Protein AF-A0A180F5A1-F1 (afdb_monomer)

Secondary structure (DSSP, 8-state):
--PPPPPHHHHHHHHHHHHHS-GGG-STT-HHHHHHHHHTT--HHHHHHHHHHHHTT-HHHHHTT----GGGHHHHHHHHHHHHH-HHHHHHHHHHHHHHHTT--HHHHTHHHHGGGTT--HHHHHHHHHHHHHHHHHHHHHHHHTTTS-TTT----GGGEEEEESS-TTT-GGGTT-GGGEEEEEHHHHHHHHHHHHHHHT-----

pLDDT: mean 91.43, std 12.1, range [32.78, 98.69]

Radius of gyration: 18.1 Å; Cα contacts (8 Å, |Δi|>4): 235; chains: 1; bounding box: 36×49×43 Å

Structure (mmCIF, N/CA/C/O backbone):
data_AF-A0A180F5A1-F1
#
_entry.id   AF-A0A180F5A1-F1
#
loop_
_atom_site.group_PDB
_atom_site.id
_atom_site.type_symbol
_atom_site.label_atom_id
_atom_site.label_alt_id
_atom_site.label_comp_id
_atom_site.label_asym_id
_atom_site.label_entity_id
_atom_site.label_seq_id
_atom_site.pdbx_PDB_ins_code
_atom_site.Cartn_x
_atom_site.Cartn_y
_atom_site.Cartn_z
_atom_site.occupancy
_atom_site.B_iso_or_equiv
_atom_site.auth_seq_id
_atom_site.auth_comp_id
_atom_site.auth_asym_id
_atom_site.auth_atom_id
_atom_site.pdbx_PDB_model_num
ATOM 1 N N . MET A 1 1 ? -9.187 25.125 18.669 1.00 41.12 1 MET A N 1
ATOM 2 C CA . MET A 1 1 ? -9.507 23.723 19.011 1.00 41.12 1 MET A CA 1
ATOM 3 C C . MET A 1 1 ? -8.199 22.970 19.146 1.00 41.12 1 MET A C 1
ATOM 5 O O . MET A 1 1 ? -7.405 22.999 18.213 1.00 41.12 1 MET A O 1
ATOM 9 N N . ARG A 1 2 ? -7.924 22.387 20.314 1.00 45.16 2 ARG A N 1
ATOM 10 C CA . ARG A 1 2 ? -6.790 21.473 20.486 1.00 45.16 2 ARG A CA 1
ATOM 11 C C . ARG A 1 2 ? -7.184 20.209 19.721 1.00 45.16 2 ARG A C 1
ATOM 13 O O . ARG A 1 2 ? -8.199 19.621 20.062 1.00 45.16 2 ARG A O 1
ATOM 20 N N . GLY A 1 3 ? -6.505 19.909 18.616 1.00 62.59 3 GLY A N 1
ATOM 21 C CA . GLY A 1 3 ? -6.843 18.733 17.816 1.00 62.59 3 GLY A CA 1
ATOM 22 C C . GLY A 1 3 ? -6.634 17.466 18.638 1.00 62.59 3 GLY A C 1
ATOM 23 O O . GLY A 1 3 ? -5.640 17.381 19.364 1.00 62.59 3 GLY A O 1
ATOM 24 N N . ASP A 1 4 ? -7.555 16.512 18.525 1.00 79.44 4 ASP A N 1
ATOM 25 C CA . ASP A 1 4 ? -7.433 15.225 19.201 1.00 79.44 4 ASP A CA 1
ATOM 26 C C . ASP A 1 4 ? -6.134 14.528 18.792 1.00 79.44 4 ASP A C 1
ATOM 28 O O . ASP A 1 4 ? -5.724 14.552 17.619 1.00 79.44 4 ASP A O 1
ATOM 32 N N . LEU A 1 5 ? -5.477 13.921 19.783 1.00 90.75 5 LEU A N 1
ATOM 33 C CA . LEU A 1 5 ? -4.250 13.158 19.583 1.00 90.75 5 LEU A CA 1
ATOM 34 C C . LEU A 1 5 ? -4.501 12.037 18.567 1.00 90.75 5 LEU A C 1
ATOM 36 O O . LEU A 1 5 ? -5.571 11.438 18.550 1.00 90.75 5 LEU A O 1
ATOM 40 N N . TRP A 1 6 ? -3.521 11.787 17.699 1.00 94.81 6 TRP A N 1
ATOM 41 C CA . TRP A 1 6 ? -3.583 10.681 16.743 1.00 94.81 6 TRP A CA 1
ATOM 42 C C . TRP A 1 6 ? -3.449 9.352 17.480 1.00 94.81 6 TRP A C 1
ATOM 44 O O . TRP A 1 6 ? -2.496 9.164 18.239 1.00 94.81 6 TRP A O 1
ATOM 54 N N . THR A 1 7 ? -4.387 8.439 17.249 1.00 96.25 7 THR A N 1
ATOM 55 C CA . THR A 1 7 ? -4.301 7.062 17.735 1.00 96.25 7 THR A CA 1
ATOM 56 C C . THR A 1 7 ? -3.336 6.254 16.868 1.00 96.25 7 THR A C 1
ATOM 58 O O . THR A 1 7 ? -3.005 6.645 15.745 1.00 96.25 7 THR A O 1
ATOM 61 N N . ARG A 1 8 ? -2.885 5.096 17.367 1.00 96.69 8 ARG A N 1
ATOM 62 C CA . ARG A 1 8 ? -2.035 4.190 16.579 1.00 96.69 8 ARG A CA 1
ATOM 63 C C . ARG A 1 8 ? -2.736 3.743 15.291 1.00 96.69 8 ARG A C 1
ATOM 65 O O . ARG A 1 8 ? -2.112 3.785 14.239 1.00 96.69 8 ARG A O 1
ATOM 72 N N . GLU A 1 9 ? -4.020 3.387 15.357 1.00 97.94 9 GLU A N 1
ATOM 73 C CA . GLU A 1 9 ? -4.802 2.983 14.177 1.00 97.94 9 GLU A CA 1
ATOM 74 C C . GLU A 1 9 ? -4.820 4.067 13.098 1.00 97.94 9 GLU A C 1
ATOM 76 O O . GLU A 1 9 ? -4.544 3.789 11.937 1.00 97.94 9 GLU A O 1
ATOM 81 N N . GLU A 1 10 ? -5.082 5.321 13.472 1.00 98.00 10 GLU A N 1
ATOM 82 C CA . GLU A 1 10 ? -5.109 6.430 12.512 1.00 98.00 10 GLU A CA 1
ATOM 83 C C . GLU A 1 10 ? -3.732 6.669 11.886 1.00 98.00 10 GLU A C 1
ATOM 85 O O . GLU A 1 10 ? -3.626 6.968 10.696 1.00 98.00 10 GLU A O 1
ATOM 90 N N . MET A 1 11 ? -2.660 6.516 12.672 1.00 98.12 11 MET A N 1
ATOM 91 C CA . MET A 1 11 ? -1.294 6.615 12.158 1.00 98.12 11 MET A CA 1
ATOM 92 C C . MET A 1 11 ? -1.000 5.504 11.144 1.00 98.12 11 MET A C 1
ATOM 94 O O . MET A 1 11 ? -0.410 5.795 10.103 1.00 98.12 11 MET A O 1
ATOM 98 N N . ILE A 1 12 ? -1.443 4.272 11.408 1.00 98.62 12 ILE A N 1
ATOM 99 C CA . ILE A 1 12 ? -1.310 3.128 10.494 1.00 98.62 12 ILE A CA 1
ATOM 100 C C . ILE A 1 12 ? -2.108 3.353 9.212 1.00 98.62 12 ILE A C 1
ATOM 102 O O . ILE A 1 12 ? -1.587 3.129 8.124 1.00 98.62 12 ILE A O 1
ATOM 106 N N . LEU A 1 13 ? -3.342 3.843 9.312 1.00 98.69 13 LEU A N 1
ATOM 107 C CA . LEU A 1 13 ? -4.172 4.134 8.145 1.00 98.69 13 LEU A CA 1
ATOM 108 C C . LEU A 1 13 ? -3.578 5.246 7.272 1.00 98.69 13 LEU A C 1
ATOM 110 O O . LEU A 1 13 ? -3.526 5.124 6.048 1.00 98.69 13 LEU A O 1
ATOM 114 N N . ALA A 1 14 ? -3.072 6.319 7.886 1.00 98.12 14 ALA A N 1
ATOM 115 C CA . ALA A 1 14 ? -2.377 7.369 7.147 1.00 98.12 14 ALA A CA 1
ATOM 116 C C . ALA A 1 14 ? -1.085 6.853 6.493 1.00 98.12 14 ALA A C 1
ATOM 118 O O . ALA A 1 14 ? -0.750 7.285 5.392 1.00 98.12 14 ALA A O 1
ATOM 119 N N . PHE A 1 15 ? -0.377 5.922 7.139 1.00 98.19 15 PHE A N 1
ATOM 120 C CA . PHE A 1 15 ? 0.799 5.273 6.563 1.00 98.19 15 PHE A CA 1
ATOM 121 C C . PHE A 1 15 ? 0.437 4.354 5.388 1.00 98.19 15 PHE A C 1
ATOM 123 O O . PHE A 1 15 ? 1.074 4.411 4.341 1.00 98.19 15 PHE A O 1
ATOM 130 N N . ASN A 1 16 ? -0.628 3.562 5.517 1.00 98.50 16 ASN A N 1
ATOM 131 C CA . ASN A 1 16 ? -1.151 2.729 4.437 1.00 98.50 16 ASN A CA 1
ATOM 132 C C . ASN A 1 16 ? -1.462 3.562 3.190 1.00 98.50 16 ASN A C 1
ATOM 134 O O . ASN A 1 16 ? -1.024 3.226 2.091 1.00 98.50 16 ASN A O 1
ATOM 138 N N . LEU A 1 17 ? -2.158 4.688 3.373 1.00 98.38 17 LEU A N 1
ATOM 139 C CA . LEU A 1 17 ? -2.465 5.589 2.272 1.00 98.38 17 LEU A CA 1
ATOM 140 C C . LEU A 1 17 ? -1.205 6.264 1.707 1.00 98.38 17 LEU A C 1
ATOM 142 O O . LEU A 1 17 ? -1.109 6.425 0.493 1.00 98.38 17 LEU A O 1
ATOM 146 N N . TYR A 1 18 ? -0.229 6.616 2.554 1.00 97.06 18 TYR A N 1
ATOM 147 C CA . TYR A 1 18 ? 1.067 7.147 2.114 1.00 97.06 18 TYR A CA 1
ATOM 148 C C . TYR A 1 18 ? 1.750 6.195 1.127 1.00 97.06 18 TYR A C 1
ATOM 150 O O . TYR A 1 18 ? 2.141 6.623 0.045 1.00 97.06 18 TYR A O 1
ATOM 158 N N . LEU A 1 19 ? 1.816 4.901 1.458 1.00 96.62 19 LEU A N 1
ATOM 159 C CA . LEU A 1 19 ? 2.456 3.890 0.613 1.00 96.62 19 LEU A CA 1
ATOM 160 C C . LEU A 1 19 ? 1.756 3.694 -0.745 1.00 96.62 19 LEU A C 1
ATOM 162 O O . LEU A 1 19 ? 2.382 3.252 -1.705 1.00 96.62 19 LEU A O 1
ATOM 166 N N . LYS A 1 20 ? 0.457 3.997 -0.837 1.00 97.25 20 LYS A N 1
ATOM 167 C CA . LYS A 1 20 ? -0.380 3.731 -2.021 1.00 97.25 20 LYS A CA 1
ATOM 168 C C . LYS A 1 20 ? -0.643 4.957 -2.890 1.00 97.25 20 LYS A C 1
ATOM 170 O O . LYS A 1 20 ? -1.272 4.840 -3.945 1.00 97.25 20 LYS A O 1
ATOM 175 N N . LEU A 1 21 ? -0.200 6.138 -2.465 1.00 95.69 21 LEU A N 1
ATOM 176 C CA . LEU A 1 21 ? -0.364 7.365 -3.231 1.00 95.69 21 LEU A CA 1
ATOM 177 C C . LEU A 1 21 ? 0.923 7.722 -3.977 1.00 95.69 21 LEU A C 1
ATOM 179 O O . LEU A 1 21 ? 1.991 7.783 -3.373 1.00 95.69 21 LEU A O 1
ATOM 183 N N . PRO A 1 22 ? 0.837 8.070 -5.274 1.00 92.25 22 PRO A N 1
ATOM 184 C CA . PRO A 1 22 ? 1.953 8.707 -5.953 1.00 92.25 22 PRO A CA 1
ATOM 185 C C . PRO A 1 22 ? 2.340 10.006 -5.241 1.00 92.25 22 PRO A C 1
ATOM 187 O O . PRO A 1 22 ? 1.464 10.770 -4.826 1.00 92.25 22 PRO A O 1
ATOM 190 N N . PHE A 1 23 ? 3.638 10.313 -5.174 1.00 83.06 23 PHE A N 1
ATOM 191 C CA . PHE A 1 23 ? 4.153 11.474 -4.433 1.00 83.06 23 PHE A CA 1
ATOM 192 C C . PHE A 1 23 ? 3.445 12.798 -4.791 1.00 83.06 23 PHE A C 1
ATOM 194 O O . PHE A 1 23 ? 3.094 13.588 -3.915 1.00 83.06 23 PHE A O 1
ATOM 201 N N . GLY A 1 24 ? 3.151 13.018 -6.078 1.00 87.25 24 GLY A N 1
ATOM 202 C CA . GLY A 1 24 ? 2.453 14.215 -6.568 1.00 87.25 24 GLY A CA 1
ATOM 203 C C . GLY A 1 24 ? 0.971 14.324 -6.177 1.00 87.25 24 GLY A C 1
ATOM 204 O O . GLY A 1 24 ? 0.356 15.360 -6.421 1.00 87.25 24 GLY A O 1
ATOM 205 N N . LYS A 1 25 ? 0.388 13.283 -5.569 1.00 92.75 25 LYS A N 1
ATOM 206 C CA . LYS A 1 25 ? -1.020 13.226 -5.149 1.00 92.75 25 LYS A CA 1
ATOM 207 C C . LYS A 1 25 ? -1.221 13.413 -3.643 1.00 92.75 25 LYS A C 1
ATOM 209 O O . LYS A 1 25 ? -2.337 13.255 -3.157 1.00 92.75 25 LYS A O 1
ATOM 214 N N . MET A 1 26 ? -0.205 13.809 -2.881 1.00 92.19 26 MET A N 1
ATOM 215 C CA . MET A 1 26 ? -0.359 14.117 -1.451 1.00 92.19 26 MET A CA 1
ATOM 216 C C . MET A 1 26 ? -0.902 15.539 -1.215 1.00 92.19 26 MET A C 1
ATOM 218 O O . MET A 1 26 ? -0.223 16.404 -0.666 1.00 92.19 26 MET A O 1
ATOM 222 N N . HIS A 1 27 ? -2.134 15.814 -1.653 1.00 93.75 27 HIS A N 1
ATOM 223 C CA . HIS A 1 27 ? -2.764 17.130 -1.506 1.00 93.75 27 HIS A CA 1
ATOM 224 C C . HIS A 1 27 ? -4.260 17.046 -1.176 1.00 93.75 27 HIS A C 1
ATOM 226 O O . HIS A 1 27 ? -4.943 16.103 -1.556 1.00 93.75 27 HIS A O 1
ATOM 232 N N . LYS A 1 28 ? -4.823 18.098 -0.572 1.00 94.62 28 LYS A N 1
ATOM 233 C CA . LYS A 1 28 ? -6.217 18.129 -0.076 1.00 94.62 28 LYS A CA 1
ATOM 234 C C . LYS A 1 28 ? -7.335 17.854 -1.100 1.00 94.62 28 LYS A C 1
ATOM 236 O O . LYS A 1 28 ? -8.483 17.704 -0.709 1.00 94.62 28 LYS A O 1
ATOM 241 N N . ARG A 1 29 ? -7.036 17.868 -2.404 1.00 96.62 29 ARG A N 1
ATOM 242 C CA . ARG A 1 29 ? -8.002 17.567 -3.481 1.00 96.62 29 ARG A CA 1
ATOM 243 C C . ARG A 1 29 ? -8.023 16.089 -3.877 1.00 96.62 29 ARG A C 1
ATOM 245 O O . ARG A 1 29 ? -8.775 15.722 -4.768 1.00 96.62 29 ARG A O 1
ATOM 252 N N . THR A 1 30 ? -7.157 15.273 -3.284 1.00 97.75 30 THR A N 1
ATOM 253 C CA . THR A 1 30 ? -7.034 13.850 -3.602 1.00 97.75 30 THR A CA 1
ATOM 254 C C . THR A 1 30 ? -8.214 13.100 -2.991 1.00 97.75 30 THR A C 1
ATOM 256 O O . THR A 1 30 ? -8.355 13.155 -1.766 1.00 97.75 30 THR A O 1
ATOM 259 N N . PRO A 1 31 ? -9.060 12.435 -3.801 1.00 98.12 31 PRO A N 1
ATOM 260 C CA . PRO A 1 31 ? -10.255 11.746 -3.314 1.00 98.12 31 PRO A CA 1
ATOM 261 C C . PRO A 1 31 ? -9.965 10.766 -2.177 1.00 98.12 31 PRO A C 1
ATOM 263 O O . PRO A 1 31 ? -10.647 10.801 -1.160 1.00 98.12 31 PRO A O 1
ATOM 266 N N . GLU A 1 32 ? -8.886 9.995 -2.291 1.00 98.06 32 GLU A N 1
ATOM 267 C CA . GLU A 1 32 ? -8.483 8.988 -1.308 1.00 98.06 32 GLU A CA 1
ATOM 268 C C . GLU A 1 32 ? -8.150 9.617 0.063 1.00 98.06 32 GLU A C 1
ATOM 270 O O . GLU A 1 32 ? -8.432 9.047 1.114 1.00 98.06 32 GLU A O 1
ATOM 275 N N . ILE A 1 33 ? -7.602 10.841 0.076 1.00 98.38 33 ILE A N 1
ATOM 276 C CA . ILE A 1 33 ? -7.331 11.588 1.318 1.00 98.38 33 ILE A CA 1
ATOM 277 C C . ILE A 1 33 ? -8.635 12.105 1.932 1.00 98.38 33 ILE A C 1
ATOM 279 O O . ILE A 1 33 ? -8.773 12.123 3.155 1.00 98.38 33 ILE A O 1
ATOM 283 N N . ILE A 1 34 ? -9.578 12.552 1.098 1.00 98.50 34 ILE A N 1
ATOM 284 C CA . ILE A 1 34 ? -10.886 13.044 1.547 1.00 98.50 34 ILE A CA 1
ATOM 285 C C . ILE A 1 34 ? -11.682 11.900 2.178 1.00 98.50 34 ILE A C 1
ATOM 287 O O . ILE A 1 34 ? -12.219 12.056 3.272 1.00 98.50 34 ILE A O 1
ATOM 291 N N . GLU A 1 35 ? -11.712 10.748 1.515 1.00 98.25 35 GLU A N 1
ATOM 292 C CA . GLU A 1 35 ? -12.366 9.538 2.000 1.00 98.25 35 GLU A CA 1
ATOM 293 C C . GLU A 1 35 ? -11.780 9.083 3.337 1.00 98.25 35 GLU A C 1
ATOM 295 O O . GLU A 1 35 ? -12.518 8.940 4.314 1.00 98.25 35 GLU A O 1
ATOM 300 N N . LEU A 1 36 ? -10.451 8.966 3.430 1.00 98.38 36 LEU A N 1
ATOM 301 C CA . LEU A 1 36 ? -9.811 8.545 4.671 1.00 98.38 36 LEU A CA 1
ATOM 302 C C . LEU A 1 36 ? -10.052 9.539 5.817 1.00 98.38 36 LEU A C 1
ATOM 304 O O . LEU A 1 36 ? -10.262 9.141 6.963 1.00 98.38 36 LEU A O 1
ATOM 308 N N . ALA A 1 37 ? -10.045 10.841 5.521 1.00 98.06 37 ALA A N 1
ATOM 309 C CA . ALA A 1 37 ? -10.359 11.871 6.504 1.00 98.06 37 ALA A CA 1
ATOM 310 C C . ALA A 1 37 ? -11.781 11.708 7.061 1.00 98.06 37 ALA A C 1
ATOM 312 O O . ALA A 1 37 ? -11.958 11.765 8.278 1.00 98.06 37 ALA A O 1
ATOM 313 N N . ASN A 1 38 ? -12.761 11.433 6.195 1.00 97.75 38 ASN A N 1
ATOM 314 C CA . ASN A 1 38 ? -14.139 11.173 6.607 1.00 97.75 38 ASN A CA 1
ATOM 315 C C . ASN A 1 38 ? -14.245 9.903 7.465 1.00 97.75 38 ASN A C 1
ATOM 317 O O . ASN A 1 38 ? -14.865 9.951 8.524 1.00 97.75 38 ASN A O 1
ATOM 321 N N . LEU A 1 39 ? -13.591 8.805 7.063 1.00 97.31 39 LEU A N 1
ATOM 322 C CA . LEU A 1 39 ? -13.586 7.538 7.811 1.00 97.31 39 LEU A CA 1
ATOM 323 C C . LEU A 1 39 ? -13.001 7.679 9.226 1.00 97.31 39 LEU A C 1
ATOM 325 O O . LEU A 1 39 ? -13.470 7.032 10.159 1.00 97.31 39 LEU A O 1
ATOM 329 N N . MET A 1 40 ? -11.989 8.532 9.404 1.00 95.88 40 MET A N 1
ATOM 330 C CA . MET A 1 40 ? -11.361 8.775 10.711 1.00 95.88 40 MET A CA 1
ATOM 331 C C . MET A 1 40 ? -12.007 9.925 11.500 1.00 95.88 40 MET A C 1
ATOM 333 O O . MET A 1 40 ? -11.574 10.212 12.612 1.00 95.88 40 MET A O 1
ATOM 337 N N . GLY A 1 41 ? -12.984 10.641 10.934 1.00 95.88 41 GLY A N 1
ATOM 338 C CA . GLY A 1 41 ? -13.526 11.857 11.551 1.00 95.88 41 GLY A CA 1
ATOM 339 C C . GLY A 1 41 ? -12.495 12.989 11.694 1.00 95.88 41 GLY A C 1
ATOM 340 O O . GLY A 1 41 ? -12.586 13.810 12.607 1.00 95.88 41 GLY A O 1
ATOM 341 N N . ARG A 1 42 ? -11.489 13.048 10.810 1.00 95.62 42 ARG A N 1
ATOM 342 C CA . ARG A 1 42 ? -10.427 14.070 10.807 1.00 95.62 42 ARG A CA 1
ATOM 343 C C . ARG A 1 42 ? -10.611 15.073 9.676 1.00 95.62 42 ARG A C 1
ATOM 345 O O . ARG A 1 42 ? -11.293 14.829 8.690 1.00 95.62 42 ARG A O 1
ATOM 352 N N . SER A 1 43 ? -9.946 16.225 9.779 1.00 96.62 43 SER A N 1
ATOM 353 C CA . SER A 1 43 ? -9.905 17.170 8.659 1.00 96.62 43 SER A CA 1
ATOM 354 C C . SER A 1 43 ? -8.962 16.684 7.555 1.00 96.62 43 SER A C 1
ATOM 356 O O . SER A 1 43 ? -7.866 16.189 7.829 1.00 96.62 43 SER A O 1
ATOM 358 N N . VAL A 1 44 ? -9.338 16.924 6.296 1.00 97.81 44 VAL A N 1
ATOM 359 C CA . VAL A 1 44 ? -8.521 16.601 5.109 1.00 97.81 44 VAL A CA 1
ATOM 360 C C . VAL A 1 44 ? -7.111 17.197 5.209 1.00 97.81 44 VAL A C 1
ATOM 362 O O . VAL A 1 44 ? -6.125 16.547 4.861 1.00 97.81 44 VAL A O 1
ATOM 365 N N . ASN A 1 45 ? -6.987 18.416 5.746 1.00 95.50 45 ASN A N 1
ATOM 366 C CA . ASN A 1 45 ? -5.690 19.058 5.971 1.00 95.50 45 ASN A CA 1
ATOM 367 C C . ASN A 1 45 ? -4.842 18.295 6.996 1.00 95.50 45 ASN A C 1
ATOM 369 O O . ASN A 1 45 ? -3.637 18.161 6.801 1.00 95.50 45 ASN A O 1
ATOM 373 N N . SER A 1 46 ? -5.449 17.784 8.072 1.00 95.00 46 SER A N 1
ATOM 374 C CA . SER A 1 46 ? -4.727 17.008 9.082 1.00 95.00 46 SER A CA 1
ATOM 375 C C . SER A 1 46 ? -4.171 15.711 8.495 1.00 95.00 46 SER A C 1
ATOM 377 O O . SER A 1 46 ? -3.010 15.394 8.748 1.00 95.00 46 SER A O 1
ATOM 379 N N . V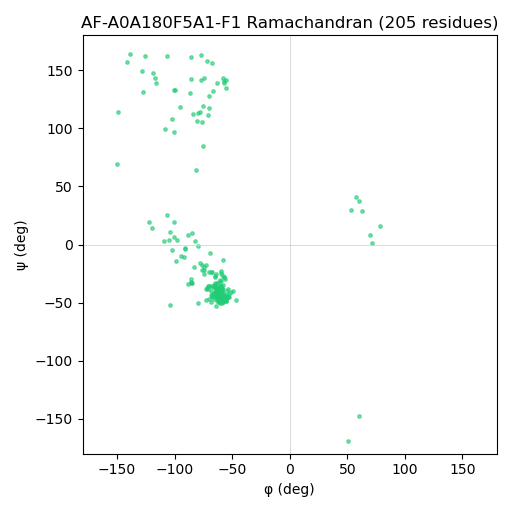AL A 1 47 ? -4.956 15.007 7.673 1.00 96.88 47 VAL A N 1
ATOM 380 C CA . VAL A 1 47 ? -4.511 13.785 6.982 1.00 96.88 47 VAL A CA 1
ATOM 381 C C . VAL A 1 47 ? -3.435 14.100 5.942 1.00 96.88 47 VAL A C 1
ATOM 383 O O . VAL A 1 47 ? -2.394 13.451 5.929 1.00 96.88 47 VAL A O 1
ATOM 386 N N . THR A 1 48 ? -3.621 15.156 5.141 1.00 95.75 48 THR A N 1
ATOM 387 C CA . THR A 1 48 ? -2.619 15.622 4.161 1.00 95.75 48 THR A CA 1
ATOM 388 C C . THR A 1 48 ? -1.275 15.911 4.834 1.00 95.75 48 THR A C 1
ATOM 390 O O . THR A 1 48 ? -0.241 15.421 4.392 1.00 95.75 48 THR A O 1
ATOM 393 N N . LEU A 1 49 ? -1.280 16.665 5.938 1.00 93.94 49 LEU A N 1
ATOM 394 C CA . LEU A 1 49 ? -0.064 16.954 6.702 1.00 93.94 49 LEU A CA 1
ATOM 395 C C . LEU A 1 49 ? 0.574 15.678 7.262 1.00 93.94 49 LEU A C 1
ATOM 397 O O . LEU A 1 49 ? 1.797 15.572 7.286 1.00 93.94 49 LEU A O 1
ATOM 401 N N . ARG A 1 50 ? -0.232 14.701 7.698 1.00 95.06 50 ARG A N 1
ATOM 402 C CA . ARG A 1 50 ? 0.284 13.423 8.198 1.00 95.06 50 ARG A CA 1
ATOM 403 C C . ARG A 1 50 ? 1.006 12.627 7.111 1.00 95.06 50 ARG A C 1
ATOM 405 O O . ARG A 1 50 ? 2.095 12.134 7.379 1.00 95.06 50 ARG A O 1
ATOM 412 N N . LEU A 1 51 ? 0.448 12.560 5.904 1.00 94.81 51 LEU A N 1
ATOM 413 C CA . LEU A 1 51 ? 1.083 11.925 4.741 1.00 94.81 51 LEU A CA 1
ATOM 414 C C . LEU A 1 51 ? 2.433 12.589 4.413 1.00 94.81 51 LEU A C 1
ATOM 416 O O . LEU A 1 51 ? 3.442 11.910 4.256 1.00 94.81 51 LEU A O 1
ATOM 420 N N . VAL A 1 52 ? 2.485 13.926 4.408 1.00 92.12 52 VAL A N 1
ATOM 421 C CA . VAL A 1 52 ? 3.737 14.673 4.174 1.00 92.12 52 VAL A CA 1
ATOM 422 C C . VAL A 1 52 ? 4.766 14.440 5.288 1.00 92.12 52 VAL A C 1
ATOM 424 O O . VAL A 1 52 ? 5.963 14.403 5.016 1.00 92.12 52 VAL A O 1
ATOM 427 N N . ASN A 1 53 ? 4.332 14.244 6.537 1.00 93.19 53 ASN A N 1
ATOM 428 C CA . ASN A 1 53 ? 5.246 13.880 7.622 1.00 93.19 53 ASN A CA 1
ATOM 429 C C . ASN A 1 53 ? 5.863 12.486 7.412 1.00 93.19 53 ASN A C 1
ATOM 431 O O . ASN A 1 53 ? 7.036 12.311 7.731 1.00 93.19 53 ASN A O 1
ATOM 435 N N . TYR A 1 54 ? 5.118 11.519 6.858 1.00 94.00 54 TYR A N 1
ATOM 436 C CA . TYR A 1 54 ? 5.670 10.206 6.499 1.00 94.00 54 TYR A CA 1
ATOM 437 C C . TYR A 1 54 ? 6.713 10.294 5.384 1.00 94.00 54 TYR A C 1
ATOM 439 O O . TYR A 1 54 ? 7.729 9.611 5.468 1.00 94.00 54 TYR A O 1
ATOM 447 N N . ALA A 1 55 ? 6.549 11.209 4.424 1.00 90.75 55 ALA A N 1
ATOM 448 C CA . ALA A 1 55 ? 7.584 11.473 3.421 1.00 90.75 55 ALA A CA 1
ATOM 449 C C . ALA A 1 55 ? 8.921 11.920 4.045 1.00 90.75 55 ALA A C 1
ATOM 451 O O . ALA A 1 55 ? 9.977 11.699 3.460 1.00 90.75 55 ALA A O 1
ATOM 452 N N . SER A 1 56 ? 8.894 12.527 5.239 1.00 89.31 56 SER A N 1
ATOM 453 C CA . SER A 1 56 ? 10.104 12.877 5.995 1.00 89.31 56 SER A CA 1
ATOM 454 C C . SER A 1 56 ? 10.781 11.665 6.650 1.00 89.31 56 SER A C 1
ATOM 456 O O . SER A 1 56 ? 11.964 11.760 6.966 1.00 89.31 56 SER A O 1
ATOM 458 N N . CYS A 1 57 ? 10.064 10.560 6.887 1.00 91.00 57 CYS A N 1
ATOM 459 C CA . CYS A 1 57 ? 10.619 9.302 7.408 1.00 91.00 57 CYS A CA 1
ATOM 460 C C . CYS A 1 57 ? 11.238 8.431 6.307 1.00 91.00 57 CYS A C 1
ATOM 462 O O . CYS A 1 57 ? 12.031 7.547 6.615 1.00 91.00 57 CYS A O 1
ATOM 464 N N . ASP A 1 58 ? 10.876 8.676 5.049 1.00 90.88 58 ASP A N 1
ATOM 465 C CA . ASP A 1 58 ? 11.210 7.811 3.925 1.00 90.88 58 ASP A CA 1
ATOM 466 C C . ASP A 1 58 ? 12.668 7.981 3.451 1.00 90.88 58 ASP A C 1
ATOM 468 O O . ASP A 1 58 ? 13.011 9.045 2.913 1.00 90.88 58 ASP A O 1
ATOM 472 N N . PRO A 1 59 ? 13.535 6.952 3.586 1.00 89.81 59 PRO A N 1
ATOM 473 C CA . PRO A 1 59 ? 14.923 7.011 3.140 1.00 89.81 59 PRO A CA 1
ATOM 474 C C . PRO A 1 59 ? 15.057 7.318 1.650 1.00 89.81 59 PRO A C 1
ATOM 476 O O . PRO A 1 59 ? 15.972 8.047 1.263 1.00 89.81 59 PRO A O 1
ATOM 479 N N . TYR A 1 60 ? 14.135 6.829 0.811 1.00 88.56 60 TYR A N 1
ATOM 480 C CA . TYR A 1 60 ? 14.152 7.129 -0.614 1.00 88.56 60 TYR A CA 1
ATOM 481 C C . TYR A 1 60 ? 14.048 8.637 -0.824 1.00 88.56 60 TYR A C 1
ATOM 483 O O . TYR A 1 60 ? 14.862 9.206 -1.543 1.00 88.56 60 TYR A O 1
ATOM 491 N N . HIS A 1 61 ? 13.116 9.322 -0.155 1.00 88.06 61 HIS A N 1
ATOM 492 C CA . HIS A 1 61 ? 12.962 10.775 -0.266 1.00 88.06 61 HIS A CA 1
ATOM 493 C C . HIS A 1 61 ? 14.095 11.569 0.393 1.00 88.06 61 HIS A C 1
ATOM 495 O O . HIS A 1 61 ? 14.552 12.565 -0.186 1.00 88.06 61 HIS A O 1
ATOM 501 N N . GLN A 1 62 ? 14.599 11.111 1.538 1.00 86.94 62 GLN A N 1
ATOM 502 C CA . GLN A 1 62 ? 15.750 11.718 2.211 1.00 86.94 62 GLN A CA 1
ATOM 503 C C . GLN A 1 62 ? 16.997 11.709 1.313 1.00 86.94 62 GLN A C 1
ATOM 505 O O . GLN A 1 62 ? 17.647 12.745 1.154 1.00 86.94 62 GLN A O 1
ATOM 510 N N . ASN A 1 63 ? 17.278 10.585 0.646 1.00 87.62 63 ASN A N 1
ATOM 511 C CA . ASN A 1 63 ? 18.454 10.414 -0.214 1.00 87.62 63 ASN A CA 1
ATOM 512 C C . ASN A 1 63 ? 18.447 11.330 -1.450 1.00 87.62 63 ASN A C 1
ATOM 514 O O . ASN A 1 63 ? 19.504 11.721 -1.939 1.00 87.62 63 ASN A O 1
ATOM 518 N N . ARG A 1 64 ? 17.267 11.740 -1.935 1.00 87.88 64 ARG A N 1
ATOM 519 C CA . ARG A 1 64 ? 17.103 12.716 -3.044 1.00 87.88 64 ARG A CA 1
ATOM 520 C C . ARG A 1 64 ? 17.064 14.171 -2.564 1.00 87.88 64 ARG A C 1
ATOM 522 O O . ARG A 1 64 ? 16.763 15.068 -3.347 1.00 87.88 64 ARG A O 1
ATOM 529 N N . GLY A 1 65 ? 17.335 14.419 -1.282 1.00 82.56 65 GLY A N 1
ATOM 530 C CA . GLY A 1 65 ? 17.392 15.762 -0.706 1.00 82.56 65 GLY A CA 1
ATOM 531 C C . GLY A 1 65 ? 16.028 16.392 -0.410 1.00 82.56 65 GLY A C 1
ATOM 532 O O . GLY A 1 65 ? 15.950 17.604 -0.193 1.00 82.56 65 GLY A O 1
ATOM 533 N N . VAL A 1 66 ? 14.946 15.607 -0.375 1.00 80.62 66 VAL A N 1
ATOM 534 C CA . VAL A 1 66 ? 13.620 16.104 0.019 1.00 80.62 66 VAL A CA 1
ATOM 535 C C . VAL A 1 66 ? 13.598 16.260 1.542 1.00 80.62 66 VAL A C 1
ATOM 537 O O . VAL A 1 66 ? 13.524 15.281 2.275 1.00 80.62 66 VAL A O 1
ATOM 540 N N . LYS A 1 67 ? 13.663 17.503 2.038 1.00 65.38 67 LYS A N 1
ATOM 541 C CA . LYS A 1 67 ? 13.737 17.796 3.487 1.00 65.38 67 LYS A CA 1
ATOM 542 C C . LYS A 1 67 ? 12.404 17.735 4.249 1.00 65.38 67 LYS A C 1
ATOM 544 O O . LYS A 1 67 ? 12.419 17.910 5.463 1.00 65.38 67 LYS A O 1
ATOM 549 N N . GLY A 1 68 ? 11.292 17.460 3.559 1.00 67.19 68 GLY A N 1
ATOM 550 C CA . GLY A 1 68 ? 9.972 17.191 4.148 1.00 67.19 68 GLY A CA 1
ATOM 551 C C . GLY A 1 68 ? 9.470 18.223 5.173 1.00 67.19 68 GLY A C 1
ATOM 552 O O . GLY A 1 68 ? 10.019 19.313 5.333 1.00 67.19 68 GLY A O 1
ATOM 553 N N . MET A 1 69 ? 8.389 17.883 5.880 1.00 78.62 69 MET A N 1
ATOM 554 C CA . MET A 1 69 ? 7.956 18.601 7.084 1.00 78.62 69 MET A CA 1
ATOM 555 C C . MET A 1 69 ? 8.356 17.784 8.316 1.00 78.62 69 MET A C 1
ATOM 557 O O . MET A 1 69 ? 7.783 16.736 8.604 1.00 78.62 69 MET A O 1
ATOM 561 N N . ILE A 1 70 ? 9.358 18.259 9.056 1.00 79.88 70 ILE A N 1
ATOM 562 C CA . ILE A 1 70 ? 9.957 17.508 10.174 1.00 79.88 70 ILE A CA 1
ATOM 563 C C . ILE A 1 70 ? 9.122 17.526 11.464 1.00 79.88 70 ILE A C 1
ATOM 565 O O . ILE A 1 70 ? 9.334 16.704 12.353 1.00 79.88 70 ILE A O 1
ATOM 569 N N . GLY A 1 71 ? 8.155 18.443 11.578 1.00 80.50 71 GLY A N 1
ATOM 570 C CA . GLY A 1 71 ? 7.380 18.664 12.806 1.00 80.50 71 GLY A CA 1
ATOM 571 C C . GLY A 1 71 ? 6.586 17.444 13.291 1.00 80.50 71 GLY A C 1
ATOM 572 O O . GLY A 1 71 ? 6.298 17.345 14.480 1.00 80.50 71 GLY A O 1
ATOM 573 N N . GLY A 1 72 ? 6.271 16.496 12.401 1.00 83.50 72 GLY A N 1
ATOM 574 C CA . GLY A 1 72 ? 5.578 15.248 12.738 1.00 83.50 72 GLY A CA 1
ATOM 575 C C . GLY A 1 72 ? 6.454 13.995 12.758 1.00 83.50 72 GLY A C 1
ATOM 576 O O . GLY A 1 72 ? 5.908 12.911 12.970 1.00 83.50 72 GLY A O 1
ATOM 577 N N . LEU A 1 73 ? 7.773 14.115 12.557 1.00 86.00 73 LEU A N 1
ATOM 578 C CA . LEU A 1 73 ? 8.678 12.969 12.399 1.00 86.00 73 LEU A CA 1
ATOM 579 C C . LEU A 1 73 ? 8.608 12.020 13.602 1.00 86.00 73 LEU A C 1
ATOM 581 O O . LEU A 1 73 ? 8.392 10.829 13.431 1.00 86.00 73 LEU A O 1
ATOM 585 N N . LYS A 1 74 ? 8.669 12.554 14.829 1.00 90.75 74 LYS A N 1
ATOM 586 C CA . LYS A 1 74 ? 8.611 11.753 16.068 1.00 90.75 74 LYS A CA 1
ATOM 587 C C . LYS A 1 74 ? 7.353 10.890 16.196 1.00 90.75 74 LYS A C 1
ATOM 589 O O . LYS A 1 74 ? 7.386 9.878 16.880 1.00 90.75 74 LYS A O 1
ATOM 594 N N . GLN A 1 75 ? 6.244 11.306 15.584 1.00 92.12 75 GLN A N 1
ATOM 595 C CA . GLN A 1 75 ? 4.995 10.543 15.604 1.00 92.12 75 GLN A CA 1
ATOM 596 C C . GLN A 1 75 ? 4.970 9.476 14.508 1.00 92.12 75 GLN A C 1
ATOM 598 O O . GLN A 1 75 ? 4.373 8.428 14.705 1.00 92.12 75 GLN A O 1
ATOM 603 N N . CYS A 1 76 ? 5.592 9.752 13.360 1.00 95.06 76 CYS A N 1
ATOM 604 C CA . CYS A 1 76 ? 5.574 8.876 12.188 1.00 95.06 76 CYS A CA 1
ATOM 605 C C . CYS A 1 76 ? 6.669 7.800 12.253 1.00 95.06 76 CYS A C 1
ATOM 607 O O . CYS A 1 76 ? 6.439 6.674 11.821 1.00 95.06 76 CYS A O 1
ATOM 609 N N . GLN A 1 77 ? 7.822 8.127 12.847 1.00 95.25 77 GLN A N 1
ATOM 610 C CA . GLN A 1 77 ? 8.984 7.246 12.931 1.00 95.25 77 GLN A CA 1
ATOM 611 C C . GLN A 1 77 ? 8.668 5.878 13.552 1.00 95.25 77 GLN A C 1
ATOM 613 O O . GLN A 1 77 ? 9.062 4.890 12.951 1.00 95.25 77 GLN A O 1
ATOM 618 N N . PRO A 1 78 ? 7.892 5.758 14.649 1.00 97.06 78 PRO A N 1
ATOM 619 C CA . PRO A 1 78 ? 7.577 4.444 15.210 1.00 97.06 78 PRO A CA 1
ATOM 620 C C . PRO A 1 78 ? 6.833 3.517 14.238 1.00 97.06 78 PRO A C 1
ATOM 622 O O . PRO A 1 78 ? 7.124 2.328 14.190 1.00 97.06 78 PRO A O 1
ATOM 625 N N . ILE A 1 79 ? 5.904 4.055 13.436 1.00 98.06 79 ILE A N 1
ATOM 626 C CA . ILE A 1 79 ? 5.184 3.271 12.419 1.00 98.06 79 ILE A CA 1
ATOM 627 C C . ILE A 1 79 ? 6.113 2.925 11.251 1.00 98.06 79 ILE A C 1
ATOM 629 O O . ILE A 1 79 ? 6.050 1.817 10.725 1.00 98.06 79 ILE A O 1
ATOM 633 N N . TRP A 1 80 ? 7.007 3.843 10.872 1.00 96.31 80 TRP A N 1
ATOM 634 C CA . TRP A 1 80 ? 8.031 3.579 9.861 1.00 96.31 80 TRP A CA 1
ATOM 635 C C . TRP A 1 80 ? 9.006 2.476 10.296 1.00 96.31 80 TRP A C 1
ATOM 637 O O . TRP A 1 80 ? 9.320 1.578 9.519 1.00 96.31 80 TRP A O 1
ATOM 647 N N . ASP A 1 81 ? 9.468 2.514 11.544 1.00 96.50 81 ASP A N 1
ATOM 648 C CA . ASP A 1 81 ? 10.375 1.517 12.109 1.00 96.50 81 ASP A CA 1
ATOM 649 C C . ASP A 1 81 ? 9.679 0.155 12.213 1.00 96.50 81 ASP A C 1
ATOM 651 O O . ASP A 1 81 ? 10.263 -0.875 11.876 1.00 96.50 81 ASP A O 1
ATOM 655 N N . GLU A 1 82 ? 8.410 0.132 12.628 1.00 97.00 82 GLU A N 1
ATOM 656 C CA . GLU A 1 82 ? 7.596 -1.084 12.630 1.00 97.00 82 GLU A CA 1
ATOM 657 C C . GLU A 1 82 ? 7.448 -1.655 11.214 1.00 97.00 82 GLU A C 1
ATOM 659 O O . GLU A 1 82 ? 7.661 -2.851 11.011 1.00 97.00 82 GLU A O 1
ATOM 664 N N . PHE A 1 83 ? 7.180 -0.803 10.219 1.00 96.31 83 PHE A N 1
ATOM 665 C CA . PHE A 1 83 ? 7.149 -1.204 8.816 1.00 96.31 83 PHE A CA 1
ATOM 666 C C . PHE A 1 83 ? 8.484 -1.805 8.379 1.00 96.31 83 PHE A C 1
ATOM 668 O O . PHE A 1 83 ? 8.510 -2.895 7.817 1.00 96.31 83 PHE A O 1
ATOM 675 N N . ALA A 1 84 ? 9.600 -1.138 8.668 1.00 93.56 84 ALA A N 1
ATOM 676 C CA . ALA A 1 84 ? 10.927 -1.600 8.280 1.00 93.56 84 ALA A CA 1
ATOM 677 C C . ALA A 1 84 ? 11.287 -2.963 8.899 1.00 93.56 84 ALA A C 1
ATOM 679 O O . ALA A 1 84 ? 11.977 -3.758 8.257 1.00 93.56 84 ALA A O 1
ATOM 680 N N . ASN A 1 85 ? 10.790 -3.245 10.105 1.00 94.88 85 ASN A N 1
ATOM 681 C CA . ASN A 1 85 ? 11.053 -4.486 10.830 1.00 94.88 85 ASN A CA 1
ATOM 682 C C . ASN A 1 85 ? 10.064 -5.621 10.498 1.00 94.88 85 ASN A C 1
ATOM 684 O O . ASN A 1 85 ? 10.464 -6.783 10.498 1.00 94.88 85 ASN A O 1
ATOM 688 N N . ASN A 1 86 ? 8.784 -5.324 10.229 1.00 95.25 86 ASN A N 1
ATOM 689 C CA . ASN A 1 86 ? 7.742 -6.335 9.998 1.00 95.25 86 ASN A CA 1
ATOM 690 C C . ASN A 1 86 ? 6.633 -5.858 9.036 1.00 95.25 86 ASN A C 1
ATOM 692 O O . ASN A 1 86 ? 5.472 -5.669 9.414 1.00 95.25 86 ASN A O 1
ATOM 696 N N . ARG A 1 87 ? 6.997 -5.707 7.756 1.00 95.06 87 ARG A N 1
ATOM 697 C CA . ARG A 1 87 ? 6.100 -5.265 6.668 1.00 95.06 87 ARG A CA 1
ATOM 698 C C . ARG A 1 87 ? 4.841 -6.125 6.570 1.00 95.06 87 ARG A C 1
ATOM 700 O O . ARG A 1 87 ? 3.742 -5.590 6.469 1.00 95.06 87 ARG A O 1
ATOM 707 N N . ASP A 1 88 ? 4.999 -7.447 6.634 1.00 94.38 88 ASP A N 1
ATOM 708 C CA . ASP A 1 88 ? 3.907 -8.411 6.476 1.00 94.38 88 ASP A CA 1
ATOM 709 C C . ASP A 1 88 ? 2.812 -8.279 7.523 1.00 94.38 88 ASP A C 1
ATOM 711 O O . ASP A 1 88 ? 1.633 -8.435 7.196 1.00 94.38 88 ASP A O 1
ATOM 715 N N . ALA A 1 89 ? 3.180 -8.050 8.784 1.00 96.44 89 ALA A N 1
ATOM 716 C CA . ALA A 1 89 ? 2.199 -7.848 9.841 1.00 96.44 89 ALA A CA 1
ATOM 717 C C . ALA A 1 89 ? 1.526 -6.479 9.718 1.00 96.44 89 ALA A C 1
ATOM 719 O O . ALA A 1 89 ? 0.298 -6.421 9.732 1.00 96.44 89 ALA A O 1
ATOM 720 N N . LEU A 1 90 ? 2.308 -5.409 9.540 1.00 98.00 90 LEU A N 1
ATOM 721 C CA . LEU A 1 90 ? 1.780 -4.047 9.545 1.00 98.00 90 LEU A CA 1
ATOM 722 C C . LEU A 1 90 ? 0.885 -3.754 8.332 1.00 98.00 90 LEU A C 1
ATOM 724 O O . LEU A 1 90 ? -0.162 -3.128 8.483 1.00 98.00 90 LEU A O 1
ATOM 728 N N . ILE A 1 91 ? 1.255 -4.230 7.136 1.00 97.81 91 ILE A N 1
ATOM 729 C CA . ILE A 1 91 ? 0.417 -4.076 5.937 1.00 97.81 91 ILE A CA 1
ATOM 730 C C . ILE A 1 91 ? -0.924 -4.779 6.141 1.00 97.81 91 ILE A C 1
ATOM 732 O O . ILE A 1 91 ? -1.972 -4.160 5.953 1.00 97.81 91 ILE A O 1
ATOM 736 N N . PHE A 1 92 ? -0.910 -6.036 6.584 1.00 98.38 92 PHE A N 1
ATOM 737 C CA . PHE A 1 92 ? -2.149 -6.771 6.818 1.00 98.38 92 PHE A CA 1
ATOM 738 C C . PHE A 1 92 ? -3.008 -6.114 7.907 1.00 98.38 92 PHE A C 1
ATOM 740 O O . PHE A 1 92 ? -4.217 -5.960 7.740 1.00 98.38 92 PHE A O 1
ATOM 747 N N . GLU A 1 93 ? -2.384 -5.684 9.010 1.00 98.56 93 GLU A N 1
ATOM 748 C CA . GLU A 1 93 ? -3.062 -4.957 10.084 1.00 98.56 93 GLU A CA 1
ATOM 749 C C . GLU A 1 93 ? -3.727 -3.682 9.553 1.00 98.56 93 GLU A C 1
ATOM 751 O O . GLU A 1 93 ? -4.874 -3.4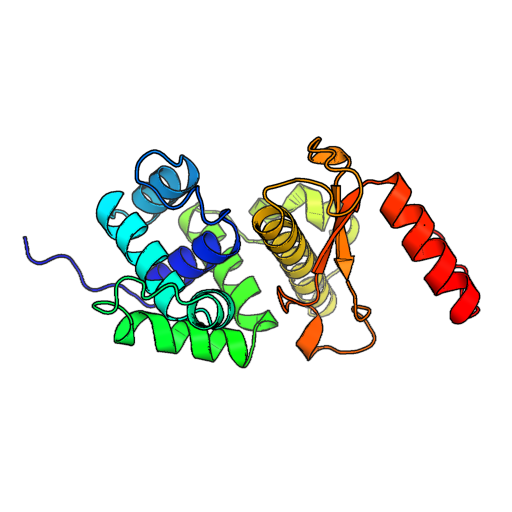06 9.896 1.00 98.56 93 GLU A O 1
ATOM 756 N N . SER A 1 94 ? -3.048 -2.943 8.676 1.00 98.56 94 SER A N 1
ATOM 757 C CA . SER A 1 94 ? -3.582 -1.705 8.115 1.00 98.56 94 SER A CA 1
ATOM 758 C C . SER A 1 94 ? -4.835 -1.912 7.259 1.00 98.56 94 SER A C 1
ATOM 760 O O . SER A 1 94 ? -5.788 -1.145 7.390 1.00 98.56 94 SER A O 1
ATOM 762 N N . GLU A 1 95 ? -4.888 -2.980 6.456 1.00 98.62 95 GLU A N 1
ATOM 763 C CA . GLU A 1 95 ? -6.089 -3.331 5.687 1.00 98.62 95 GLU A CA 1
ATOM 764 C C . GLU A 1 95 ? -7.223 -3.827 6.580 1.00 98.62 95 GLU A C 1
ATOM 766 O O . GLU A 1 95 ? -8.388 -3.529 6.319 1.00 98.62 95 GLU A O 1
ATOM 771 N N . ARG A 1 96 ? -6.894 -4.561 7.650 1.00 98.56 96 ARG A N 1
ATOM 772 C CA . ARG A 1 96 ? -7.881 -5.018 8.632 1.00 98.56 96 ARG A CA 1
ATOM 773 C C . ARG A 1 96 ? -8.534 -3.833 9.340 1.00 98.56 96 ARG A C 1
ATOM 775 O O . ARG A 1 96 ? -9.756 -3.771 9.387 1.00 98.56 96 ARG A O 1
ATOM 782 N N . ILE A 1 97 ? -7.738 -2.879 9.830 1.00 98.56 97 ILE A N 1
ATOM 783 C CA . ILE A 1 97 ? -8.249 -1.650 10.459 1.00 98.56 97 ILE A CA 1
ATOM 784 C C . ILE A 1 97 ? -9.117 -0.873 9.462 1.00 98.56 97 ILE A C 1
ATOM 786 O O . ILE A 1 97 ? -10.182 -0.381 9.829 1.00 98.56 97 ILE A O 1
ATOM 790 N N . LEU A 1 98 ? -8.690 -0.765 8.199 1.00 98.44 98 LEU A N 1
ATOM 791 C CA . LEU A 1 98 ? -9.457 -0.055 7.176 1.00 98.44 98 LEU A CA 1
ATOM 792 C C . LEU A 1 98 ? -10.818 -0.721 6.924 1.00 98.44 98 LEU A C 1
ATOM 794 O O . LEU A 1 98 ? -11.832 -0.028 6.914 1.00 98.44 98 LEU A O 1
ATOM 798 N N . ALA A 1 99 ? -10.852 -2.051 6.789 1.00 98.31 99 ALA A N 1
ATOM 799 C CA . ALA A 1 99 ? -12.098 -2.807 6.661 1.00 98.31 99 ALA A CA 1
ATOM 800 C C . ALA A 1 99 ? -13.023 -2.584 7.870 1.00 98.31 99 ALA A C 1
ATOM 802 O O . ALA A 1 99 ? -14.210 -2.315 7.701 1.00 98.31 99 ALA A O 1
ATOM 803 N N . GLU A 1 100 ? -12.473 -2.606 9.088 1.00 98.06 100 GLU A N 1
ATOM 804 C CA . GLU A 1 100 ? -13.232 -2.348 10.315 1.00 98.06 100 GLU A CA 1
ATOM 805 C C . GLU A 1 100 ? -13.838 -0.929 10.332 1.00 98.06 100 GLU A C 1
ATOM 807 O O . GLU A 1 100 ? -15.011 -0.777 10.675 1.00 98.06 100 GLU A O 1
ATOM 812 N N . LYS A 1 101 ? -13.102 0.111 9.900 1.00 97.25 101 LYS A N 1
ATOM 813 C CA . LYS A 1 101 ? -13.639 1.489 9.776 1.00 97.25 101 LYS A CA 1
ATOM 814 C C . LYS A 1 101 ? -14.736 1.612 8.718 1.00 97.25 101 LYS A C 1
ATOM 816 O O . LYS A 1 101 ? -15.616 2.460 8.845 1.00 97.25 101 LYS A O 1
ATOM 821 N N . GLU A 1 102 ? -14.705 0.763 7.700 1.00 97.19 102 GLU A N 1
ATOM 822 C CA . GLU A 1 102 ? -15.749 0.651 6.679 1.00 97.19 102 GLU A CA 1
ATOM 823 C C . GLU A 1 102 ? -16.933 -0.224 7.131 1.00 97.19 102 GLU A C 1
ATOM 825 O O . GLU A 1 102 ? -17.885 -0.407 6.374 1.00 97.19 102 GLU A O 1
ATOM 830 N N . ASN A 1 103 ? -16.921 -0.723 8.374 1.00 97.69 103 ASN A N 1
ATOM 831 C CA . ASN A 1 103 ? -17.907 -1.657 8.927 1.00 97.69 103 ASN A CA 1
ATOM 832 C C . ASN A 1 103 ? -17.980 -2.984 8.151 1.00 97.69 103 ASN A C 1
ATOM 834 O O . ASN A 1 103 ? -19.055 -3.557 7.967 1.00 97.69 103 ASN A O 1
ATOM 838 N N . GLN A 1 104 ? -16.829 -3.475 7.691 1.00 97.62 104 GLN A N 1
ATOM 839 C CA . GLN A 1 104 ? -16.677 -4.732 6.963 1.00 97.62 104 GLN A CA 1
ATOM 840 C C . GLN A 1 104 ? -15.631 -5.634 7.627 1.00 97.62 104 GLN A C 1
ATOM 842 O O . GLN A 1 104 ? -14.788 -5.190 8.404 1.00 97.62 104 GLN A O 1
ATOM 847 N N . THR A 1 105 ? -15.658 -6.926 7.291 1.00 96.81 105 THR A N 1
ATOM 848 C CA . THR A 1 105 ? -14.527 -7.822 7.574 1.00 96.81 105 THR A CA 1
ATOM 849 C C . THR A 1 105 ? -13.502 -7.754 6.447 1.00 96.81 105 THR A C 1
ATOM 851 O O . THR A 1 105 ? -13.831 -7.369 5.320 1.00 96.81 105 THR A O 1
ATOM 854 N N . ILE A 1 106 ? -12.270 -8.194 6.720 1.00 96.62 106 ILE A N 1
ATOM 855 C CA . ILE A 1 106 ? -11.220 -8.266 5.697 1.00 96.62 106 ILE A CA 1
ATOM 856 C C . ILE A 1 106 ? -11.643 -9.156 4.516 1.00 96.62 106 ILE A C 1
ATOM 858 O O . ILE A 1 106 ? -11.412 -8.811 3.362 1.00 96.62 106 ILE A O 1
ATOM 862 N N . GLU A 1 107 ? -12.337 -10.264 4.780 1.00 95.62 107 GLU A N 1
ATOM 863 C CA . GLU A 1 107 ? -12.814 -11.180 3.744 1.00 95.62 107 GLU A CA 1
ATOM 864 C C . GLU A 1 107 ? -13.904 -10.556 2.877 1.00 95.62 107 GLU A C 1
ATOM 866 O O . GLU A 1 107 ? -13.944 -10.806 1.677 1.00 95.62 107 GLU A O 1
ATOM 871 N N . THR A 1 108 ? -14.772 -9.734 3.472 1.00 96.56 108 THR A N 1
ATOM 872 C CA . THR A 1 108 ? -15.838 -9.045 2.737 1.00 96.56 108 THR A CA 1
ATOM 873 C C . THR A 1 108 ? -15.247 -7.974 1.824 1.00 96.56 108 THR A C 1
ATOM 875 O O . THR A 1 108 ? -15.567 -7.942 0.637 1.00 96.56 108 THR A O 1
ATOM 878 N N . LYS A 1 109 ? -14.328 -7.154 2.353 1.00 96.69 109 LYS A N 1
ATOM 879 C CA . LYS A 1 109 ? -13.639 -6.095 1.600 1.00 96.69 109 LYS A CA 1
ATOM 880 C C . LYS A 1 109 ? -12.873 -6.648 0.394 1.00 96.69 109 LYS A C 1
ATOM 882 O O . LYS A 1 109 ? -12.860 -6.035 -0.668 1.00 96.69 109 LYS A O 1
ATOM 887 N N . PHE A 1 110 ? -12.258 -7.822 0.547 1.00 97.06 110 PHE A N 1
ATOM 888 C CA . PHE A 1 110 ? -11.445 -8.472 -0.484 1.00 97.06 110 PHE A CA 1
ATOM 889 C C . PHE A 1 110 ? -12.129 -9.688 -1.129 1.00 97.06 110 PHE A C 1
ATOM 891 O O . PHE A 1 110 ? -11.445 -10.565 -1.649 1.00 97.06 110 PHE A O 1
ATOM 898 N N . ASN A 1 111 ? -13.462 -9.759 -1.133 1.00 96.50 111 ASN A N 1
ATOM 899 C CA . ASN A 1 111 ? -14.197 -10.939 -1.604 1.00 96.50 111 ASN A CA 1
ATOM 900 C C . ASN A 1 111 ? -13.780 -11.398 -3.017 1.00 96.50 111 ASN A C 1
ATOM 902 O O . ASN A 1 111 ? -13.519 -12.579 -3.229 1.00 96.50 111 ASN A O 1
ATOM 906 N N . GLU A 1 112 ? -13.641 -10.468 -3.966 1.00 94.94 112 GLU A N 1
ATOM 907 C CA . GLU A 1 112 ? -13.220 -10.785 -5.342 1.00 94.94 112 GLU A CA 1
ATOM 908 C C . GLU A 1 112 ? -11.816 -11.405 -5.402 1.00 94.94 112 GLU A C 1
ATOM 910 O O . GLU A 1 112 ? -11.572 -12.335 -6.166 1.00 94.94 112 GLU A O 1
ATOM 915 N N . LEU A 1 113 ? -10.901 -10.932 -4.552 1.00 94.56 113 LEU A N 1
ATOM 916 C CA . LEU A 1 113 ? -9.520 -11.414 -4.472 1.00 94.56 113 LEU A CA 1
ATOM 917 C C . LEU A 1 113 ? -9.410 -12.794 -3.799 1.00 94.56 113 LEU A C 1
ATOM 919 O O . LEU A 1 113 ? -8.433 -13.512 -4.019 1.00 94.56 113 LEU A O 1
ATOM 923 N N . LEU A 1 114 ? -10.379 -13.134 -2.947 1.00 95.75 114 LEU A N 1
ATOM 924 C CA . LEU A 1 114 ? -10.357 -14.306 -2.067 1.00 95.75 114 LEU A CA 1
ATOM 925 C C . LEU A 1 114 ? -11.351 -15.400 -2.495 1.00 95.75 114 LEU A C 1
ATOM 927 O O . LEU A 1 114 ? -11.495 -16.411 -1.801 1.00 95.75 114 LEU A O 1
ATOM 931 N N . PHE A 1 115 ? -12.052 -15.208 -3.615 1.00 93.25 115 PHE A N 1
ATOM 932 C CA . PHE A 1 115 ? -13.120 -16.095 -4.078 1.00 93.25 115 PHE A CA 1
ATOM 933 C C . PHE A 1 115 ? -12.652 -17.549 -4.262 1.00 93.25 115 PHE A C 1
ATOM 935 O O . PHE A 1 115 ? -13.325 -18.488 -3.822 1.00 93.25 115 PHE A O 1
ATOM 942 N N . ASP A 1 116 ? -11.473 -17.743 -4.852 1.00 92.88 116 ASP A N 1
ATOM 943 C CA . ASP A 1 116 ? -10.889 -19.052 -5.165 1.00 92.88 116 ASP A CA 1
ATOM 944 C C . ASP A 1 116 ? -10.442 -19.836 -3.921 1.00 92.88 116 ASP A C 1
ATOM 946 O O . ASP A 1 116 ? -10.428 -21.067 -3.935 1.00 92.88 116 ASP A O 1
ATOM 950 N N . ILE A 1 117 ? -10.164 -19.149 -2.812 1.00 93.88 117 ILE A N 1
ATOM 951 C CA . ILE A 1 117 ? -9.767 -19.763 -1.537 1.00 93.88 117 ILE A CA 1
ATOM 952 C C . ILE A 1 117 ? -10.912 -19.862 -0.518 1.00 93.88 117 ILE A C 1
ATOM 954 O O . ILE A 1 117 ? -10.700 -20.264 0.629 1.00 93.88 117 ILE A O 1
ATOM 958 N N . SER A 1 118 ? -12.143 -19.525 -0.914 1.00 91.12 118 SER A N 1
ATOM 959 C CA . SER A 1 118 ? -13.325 -19.514 -0.033 1.00 91.12 118 SER A 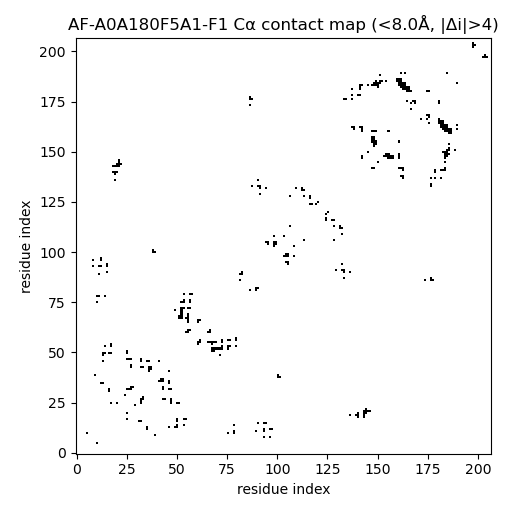CA 1
ATOM 960 C C . SER A 1 118 ? -13.595 -20.858 0.662 1.00 91.12 118 SER A C 1
ATOM 962 O O . SER A 1 118 ? -14.095 -20.882 1.792 1.00 91.12 118 SER A O 1
ATOM 964 N N . HIS A 1 119 ? -13.211 -21.961 0.014 1.00 93.81 119 HIS A N 1
ATOM 965 C CA . HIS A 1 119 ? -13.355 -23.336 0.490 1.00 93.81 119 HIS A CA 1
ATOM 966 C C . HIS A 1 119 ? -12.363 -23.725 1.604 1.00 93.81 119 HIS A C 1
ATOM 968 O O . HIS A 1 119 ? -12.615 -24.691 2.332 1.00 93.81 119 HIS A O 1
ATOM 974 N N . LEU A 1 120 ? -11.252 -22.993 1.761 1.00 95.44 120 LEU A N 1
ATOM 975 C CA . LEU A 1 120 ? -10.260 -23.245 2.808 1.00 95.44 120 LEU A CA 1
ATOM 976 C C . LEU A 1 120 ? -10.835 -22.943 4.199 1.00 95.44 120 LEU A C 1
ATOM 978 O O . LEU A 1 120 ? -11.769 -22.153 4.357 1.00 95.44 120 LEU A O 1
ATOM 982 N N . LYS A 1 121 ? -10.263 -23.563 5.239 1.00 95.06 121 LYS A N 1
ATOM 983 C CA . LYS A 1 121 ? -10.688 -23.396 6.641 1.00 95.06 121 LYS A CA 1
ATOM 984 C C . LYS A 1 121 ? -9.486 -23.299 7.583 1.00 95.06 121 LYS A C 1
ATOM 986 O O . LYS A 1 121 ? -8.373 -23.669 7.216 1.00 95.06 121 LYS A O 1
ATOM 991 N N . GLY A 1 122 ? -9.731 -22.815 8.802 1.00 95.69 122 GLY A N 1
ATOM 992 C CA . GLY A 1 122 ? -8.734 -22.762 9.875 1.00 95.69 122 GLY A CA 1
ATOM 993 C C . GLY A 1 122 ? -7.503 -21.920 9.529 1.00 95.69 122 GLY A C 1
ATOM 994 O O . GLY A 1 122 ? -7.594 -20.939 8.790 1.00 95.69 122 GLY A O 1
ATOM 995 N N . GLU A 1 123 ? -6.348 -22.324 10.056 1.00 96.06 123 GLU A N 1
ATOM 996 C CA . GLU A 1 123 ? -5.075 -21.608 9.896 1.00 96.06 123 GLU A CA 1
ATOM 997 C C . GLU A 1 123 ? -4.649 -21.458 8.431 1.00 96.06 123 GLU A C 1
ATOM 999 O O . GLU A 1 123 ? -4.132 -20.410 8.046 1.00 96.06 123 GLU A O 1
ATOM 1004 N N . THR A 1 124 ? -4.922 -22.461 7.590 1.00 95.75 124 THR A N 1
ATOM 1005 C CA . THR A 1 124 ? -4.620 -22.401 6.154 1.00 95.75 124 THR A CA 1
ATOM 1006 C C . THR A 1 124 ? -5.367 -21.253 5.484 1.00 95.75 124 THR A C 1
ATOM 1008 O O . THR A 1 124 ? -4.760 -20.485 4.743 1.00 95.75 124 THR A O 1
ATOM 1011 N N . LYS A 1 125 ? -6.659 -21.072 5.793 1.00 96.00 125 LYS A N 1
ATOM 1012 C CA . LYS A 1 125 ? -7.436 -19.944 5.262 1.00 96.00 125 LYS A CA 1
ATOM 1013 C C . LYS A 1 125 ? -6.841 -18.609 5.702 1.00 96.00 125 LYS A C 1
ATOM 1015 O O . LYS A 1 125 ? -6.648 -17.730 4.872 1.00 96.00 125 LYS A O 1
ATOM 1020 N N . VAL A 1 126 ? -6.534 -18.466 6.992 1.00 95.81 126 VAL A N 1
ATOM 1021 C CA . VAL A 1 126 ? -5.984 -17.218 7.551 1.00 95.81 126 VAL A CA 1
ATOM 1022 C C . VAL A 1 126 ? -4.659 -16.854 6.877 1.00 95.81 126 VAL A C 1
ATOM 1024 O O . VAL A 1 126 ? -4.452 -15.697 6.507 1.00 95.81 126 VAL A O 1
ATOM 1027 N N . ARG A 1 127 ? -3.780 -17.842 6.669 1.00 95.69 127 ARG A N 1
ATOM 1028 C CA . ARG A 1 127 ? -2.502 -17.650 5.976 1.00 95.69 127 ARG A CA 1
ATOM 1029 C C . ARG A 1 127 ? -2.702 -17.188 4.533 1.00 95.69 127 ARG A C 1
ATOM 1031 O O . ARG A 1 127 ? -2.098 -16.193 4.145 1.00 95.69 127 ARG A O 1
ATOM 1038 N N . GLU A 1 128 ? -3.560 -17.864 3.773 1.00 96.44 128 GLU A N 1
ATOM 1039 C CA . GLU A 1 128 ? -3.818 -17.520 2.369 1.00 96.44 128 GLU A CA 1
ATOM 1040 C C . GLU A 1 128 ? -4.470 -16.141 2.218 1.00 96.44 128 GLU A C 1
ATOM 1042 O O . GLU A 1 128 ? -4.041 -15.350 1.379 1.00 96.44 128 GLU A O 1
ATOM 1047 N N . VAL A 1 129 ? -5.432 -15.794 3.082 1.00 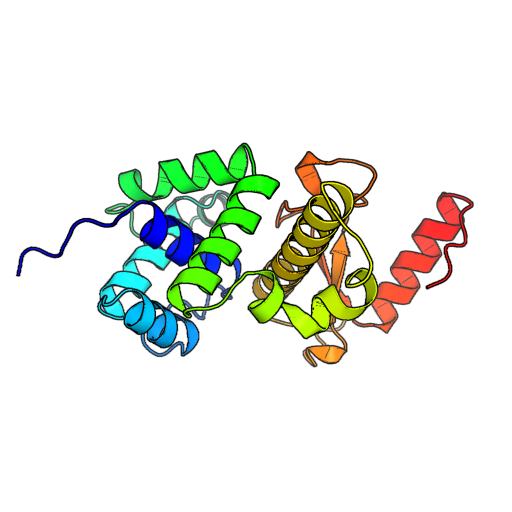97.44 129 VAL A N 1
ATOM 1048 C CA . VAL A 1 129 ? -6.035 -14.450 3.111 1.00 97.44 129 VAL A CA 1
ATOM 1049 C C . VAL A 1 129 ? -4.961 -13.390 3.341 1.00 97.44 129 VAL A C 1
ATOM 1051 O O . VAL A 1 129 ? -4.877 -12.426 2.578 1.00 97.44 129 VAL A O 1
ATOM 1054 N N . LYS A 1 130 ? -4.093 -13.586 4.341 1.00 97.06 130 LYS A N 1
ATOM 1055 C CA . LYS A 1 130 ? -2.991 -12.658 4.619 1.00 97.06 130 LYS A CA 1
ATOM 1056 C C . LYS A 1 130 ? -2.057 -12.509 3.421 1.00 97.06 130 LYS A C 1
ATOM 1058 O O . LYS A 1 130 ? -1.723 -11.387 3.049 1.00 97.06 130 LYS A O 1
ATOM 1063 N N . THR A 1 131 ? -1.660 -13.617 2.796 1.00 96.00 131 THR A N 1
ATOM 1064 C CA . THR A 1 131 ? -0.787 -13.598 1.617 1.00 96.00 131 THR A CA 1
ATOM 1065 C C . THR A 1 131 ? -1.426 -12.846 0.448 1.00 96.00 131 THR A C 1
ATOM 1067 O O . THR A 1 131 ? -0.780 -11.965 -0.118 1.00 96.00 131 THR A O 1
ATOM 1070 N N . ARG A 1 132 ? -2.693 -13.125 0.120 1.00 97.06 132 ARG A N 1
ATOM 1071 C CA . ARG A 1 132 ? -3.421 -12.478 -0.985 1.00 97.06 132 ARG A CA 1
ATOM 1072 C C . ARG A 1 132 ? -3.576 -10.974 -0.766 1.00 97.06 132 ARG A C 1
ATOM 1074 O O . ARG A 1 132 ? -3.256 -10.190 -1.659 1.00 97.06 132 ARG A O 1
ATOM 1081 N N . VAL A 1 133 ? -4.006 -10.565 0.429 1.00 98.12 133 VAL A N 1
ATOM 1082 C CA . VAL A 1 133 ? -4.159 -9.147 0.794 1.00 98.12 133 VAL A CA 1
ATOM 1083 C C . VAL A 1 133 ? -2.816 -8.419 0.706 1.00 98.12 133 VAL A C 1
ATOM 1085 O O . VAL A 1 133 ? -2.724 -7.374 0.063 1.00 98.12 133 VAL A O 1
ATOM 1088 N N . ASN A 1 134 ? -1.749 -8.996 1.264 1.00 97.56 134 ASN A N 1
ATOM 1089 C CA . ASN A 1 134 ? -0.417 -8.393 1.219 1.00 97.56 134 ASN A CA 1
ATOM 1090 C C . ASN A 1 134 ? 0.114 -8.254 -0.219 1.00 97.56 134 ASN A C 1
ATOM 1092 O O . ASN A 1 134 ? 0.659 -7.206 -0.564 1.00 97.56 134 ASN A O 1
ATOM 1096 N N . GLN A 1 135 ? -0.084 -9.257 -1.081 1.00 96.56 135 GLN A N 1
ATOM 1097 C CA . GLN A 1 135 ? 0.277 -9.162 -2.502 1.00 96.56 135 GLN A CA 1
ATOM 1098 C C . GLN A 1 135 ? -0.521 -8.076 -3.236 1.00 96.56 135 GLN A C 1
ATOM 1100 O O . GLN A 1 135 ? 0.040 -7.339 -4.049 1.00 96.56 135 GLN A O 1
ATOM 1105 N N . ASN A 1 136 ? -1.815 -7.932 -2.931 1.00 97.56 136 ASN A N 1
ATOM 1106 C CA . ASN A 1 136 ? -2.633 -6.865 -3.501 1.00 97.56 136 ASN A CA 1
ATOM 1107 C C . ASN A 1 136 ? -2.117 -5.479 -3.089 1.00 97.56 136 ASN A C 1
ATOM 1109 O O . ASN A 1 136 ? -1.951 -4.612 -3.947 1.00 97.56 136 ASN A O 1
ATOM 1113 N N . VAL A 1 137 ? -1.790 -5.283 -1.808 1.00 98.00 137 VAL A N 1
ATOM 1114 C CA . VAL A 1 137 ? -1.213 -4.019 -1.331 1.00 98.00 137 VAL A CA 1
ATOM 1115 C C . VAL A 1 137 ? 0.147 -3.761 -1.973 1.00 98.00 137 VAL A C 1
ATOM 1117 O O . VAL A 1 137 ? 0.370 -2.660 -2.469 1.00 98.00 137 VAL A O 1
ATOM 1120 N N . PHE A 1 138 ? 1.025 -4.763 -2.055 1.00 98.06 138 PHE A N 1
ATOM 1121 C CA . PHE A 1 138 ? 2.299 -4.631 -2.765 1.00 98.06 138 PHE A CA 1
ATOM 1122 C C . PHE A 1 138 ? 2.096 -4.149 -4.202 1.00 98.06 138 PHE A C 1
ATOM 1124 O O . PHE A 1 138 ? 2.740 -3.191 -4.626 1.00 98.06 138 PHE A O 1
ATOM 1131 N N . ARG A 1 139 ? 1.131 -4.731 -4.927 1.00 97.75 139 ARG A N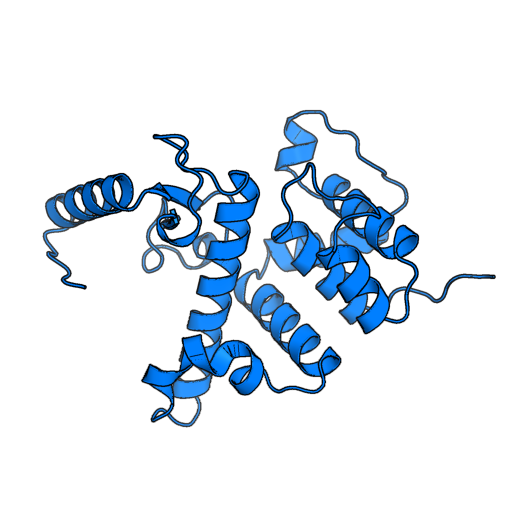 1
ATOM 1132 C CA . ARG A 1 139 ? 0.786 -4.268 -6.273 1.00 97.75 139 ARG A CA 1
ATOM 1133 C C . ARG A 1 139 ? 0.396 -2.791 -6.290 1.00 97.75 139 ARG A C 1
ATOM 1135 O O . ARG A 1 139 ? 0.861 -2.056 -7.158 1.00 97.75 139 ARG A O 1
ATOM 1142 N N . GLN A 1 140 ? -0.443 -2.348 -5.356 1.00 97.88 140 GLN A N 1
ATOM 1143 C CA . GLN A 1 140 ? -0.862 -0.946 -5.270 1.00 97.88 140 GLN A CA 1
ATOM 1144 C C . GLN A 1 140 ? 0.328 -0.008 -5.029 1.00 97.88 140 GLN A C 1
ATOM 1146 O O . GLN A 1 140 ? 0.440 1.008 -5.715 1.00 97.88 140 GLN A O 1
ATOM 1151 N N . ILE A 1 141 ? 1.232 -0.377 -4.115 1.00 97.56 141 ILE A N 1
ATOM 1152 C CA . ILE A 1 141 ? 2.451 0.381 -3.800 1.00 97.56 141 ILE A CA 1
ATOM 1153 C C . ILE A 1 141 ? 3.343 0.498 -5.038 1.00 97.56 141 ILE A C 1
ATOM 1155 O O . ILE A 1 141 ? 3.743 1.596 -5.422 1.00 97.56 141 ILE A O 1
ATOM 1159 N N . VAL A 1 142 ? 3.617 -0.622 -5.712 1.00 97.88 142 VAL A N 1
ATOM 1160 C CA . VAL A 1 142 ? 4.463 -0.635 -6.911 1.00 97.88 142 VAL A CA 1
ATOM 1161 C C . VAL A 1 142 ? 3.855 0.233 -8.005 1.00 97.88 142 VAL A C 1
ATOM 1163 O O . VAL A 1 142 ? 4.535 1.095 -8.549 1.00 97.88 142 VAL A O 1
ATOM 1166 N N . LEU A 1 143 ? 2.564 0.095 -8.302 1.00 97.31 143 LEU A N 1
ATOM 1167 C CA . LEU A 1 143 ? 1.928 0.958 -9.298 1.00 97.31 143 LEU A CA 1
ATOM 1168 C C . LEU A 1 143 ? 1.998 2.439 -8.899 1.00 97.31 143 LEU A C 1
ATOM 1170 O O . LEU A 1 143 ? 2.254 3.280 -9.759 1.00 97.31 143 LEU A O 1
ATOM 1174 N N . ALA A 1 144 ? 1.804 2.775 -7.622 1.00 96.06 144 ALA A N 1
ATOM 1175 C CA . ALA A 1 144 ? 1.906 4.149 -7.138 1.00 96.06 144 ALA A CA 1
ATOM 1176 C C . ALA A 1 144 ? 3.315 4.736 -7.333 1.00 96.06 144 ALA A C 1
ATOM 1178 O O . ALA A 1 144 ? 3.437 5.858 -7.834 1.00 96.06 144 ALA A O 1
ATOM 1179 N N . ASN A 1 145 ? 4.361 3.959 -7.036 1.00 95.12 145 ASN A N 1
ATOM 1180 C CA . ASN A 1 145 ? 5.765 4.358 -7.191 1.00 95.12 145 ASN A CA 1
ATOM 1181 C C . ASN A 1 145 ? 6.138 4.701 -8.641 1.00 95.12 145 ASN A C 1
ATOM 1183 O O . ASN A 1 145 ? 6.975 5.572 -8.874 1.00 95.12 145 ASN A O 1
ATOM 1187 N N . TYR A 1 146 ? 5.482 4.066 -9.614 1.00 95.75 146 TYR A N 1
ATOM 1188 C CA . TYR A 1 146 ? 5.688 4.318 -11.043 1.00 95.75 146 TYR A CA 1
ATOM 1189 C C . TYR A 1 146 ? 4.609 5.228 -11.658 1.00 95.75 146 TYR A C 1
ATOM 1191 O O . TYR A 1 146 ? 4.417 5.227 -12.870 1.0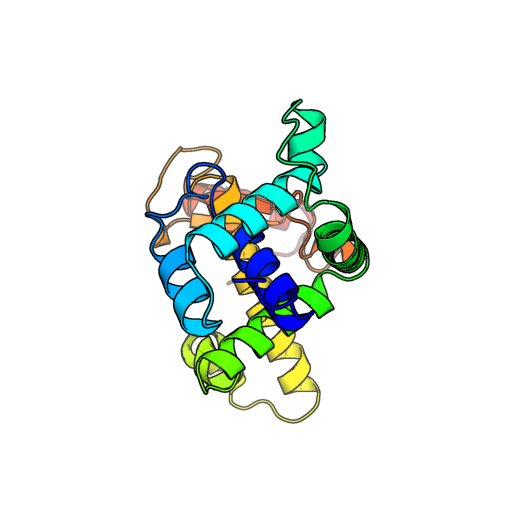0 95.75 146 TYR A O 1
ATOM 1199 N N . ASN A 1 147 ? 3.873 6.001 -10.847 1.00 95.12 147 ASN A N 1
ATOM 1200 C CA . ASN A 1 147 ? 2.775 6.872 -11.297 1.00 95.12 147 ASN A CA 1
ATOM 1201 C C . ASN A 1 147 ? 1.709 6.149 -12.144 1.00 95.12 1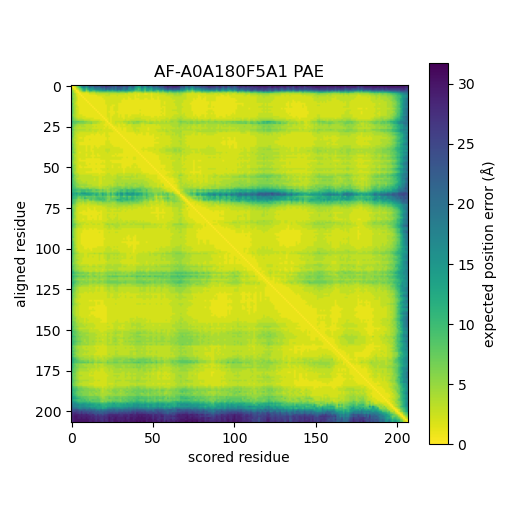47 ASN A C 1
ATOM 1203 O O . ASN A 1 147 ? 1.062 6.765 -12.988 1.00 95.12 147 ASN A O 1
ATOM 1207 N N . LYS A 1 148 ? 1.506 4.851 -11.896 1.00 95.88 148 LYS A N 1
ATOM 1208 C CA . LYS A 1 148 ? 0.650 3.949 -12.678 1.00 95.88 148 LYS A CA 1
ATOM 1209 C C . LYS A 1 148 ? 1.061 3.881 -14.154 1.00 95.88 148 LYS A C 1
ATOM 1211 O O . LYS A 1 148 ? 0.202 3.863 -15.024 1.00 95.88 148 LYS A O 1
ATOM 1216 N N . GLN A 1 149 ? 2.366 3.836 -14.423 1.00 96.94 149 GLN A N 1
ATOM 1217 C CA . GLN A 1 149 ? 2.927 3.659 -15.763 1.00 96.94 149 GLN A CA 1
ATOM 1218 C C . GLN A 1 149 ? 3.940 2.513 -15.778 1.00 96.94 149 GLN A C 1
ATOM 1220 O O . GLN A 1 149 ? 4.611 2.243 -14.781 1.00 96.94 149 GLN A O 1
ATOM 1225 N N . CYS A 1 150 ? 4.067 1.822 -16.907 1.00 97.81 150 CYS A N 1
ATOM 1226 C CA . CYS A 1 150 ? 5.103 0.815 -17.088 1.00 97.81 150 CYS A CA 1
ATOM 1227 C C . CYS A 1 150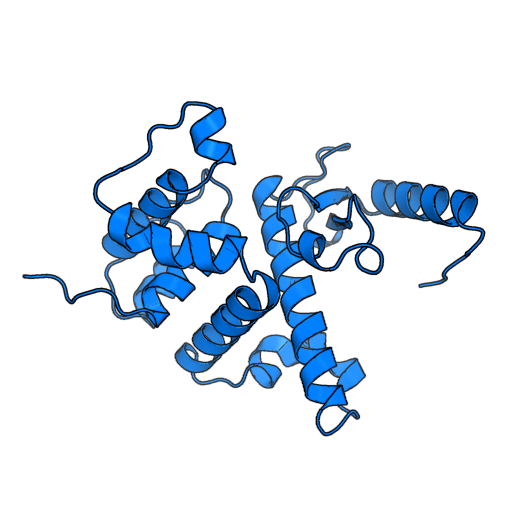 ? 6.492 1.469 -17.100 1.00 97.81 150 CYS A C 1
ATOM 1229 O O . CYS A 1 150 ? 6.737 2.401 -17.864 1.00 97.81 150 CYS A O 1
ATOM 1231 N N . ALA A 1 151 ? 7.426 0.900 -16.338 1.00 97.12 151 ALA A N 1
ATOM 1232 C CA . ALA A 1 151 ? 8.817 1.339 -16.239 1.00 97.12 151 ALA A CA 1
ATOM 1233 C C . ALA A 1 151 ? 9.588 1.316 -17.573 1.00 97.12 151 ALA A C 1
ATOM 1235 O O . ALA A 1 151 ? 10.586 2.015 -17.715 1.00 97.12 151 ALA A O 1
ATOM 1236 N N . ILE A 1 152 ? 9.154 0.487 -18.529 1.00 96.12 152 ILE A N 1
ATOM 1237 C CA . ILE A 1 152 ? 9.843 0.272 -19.808 1.00 96.12 152 ILE A CA 1
ATOM 1238 C C . ILE A 1 152 ? 9.122 0.994 -20.944 1.00 96.12 152 ILE A C 1
ATOM 1240 O O . ILE A 1 152 ? 9.746 1.717 -21.712 1.00 96.12 152 ILE A O 1
ATOM 1244 N N . THR A 1 153 ? 7.813 0.774 -21.079 1.00 96.62 153 THR A N 1
ATOM 1245 C CA . THR A 1 153 ? 7.048 1.242 -22.245 1.00 96.62 153 THR A CA 1
ATOM 1246 C C . THR A 1 153 ? 6.290 2.542 -21.997 1.00 96.62 153 THR A C 1
ATOM 1248 O O . THR A 1 153 ? 5.800 3.134 -22.953 1.00 96.62 153 THR A O 1
ATOM 1251 N N . GLY A 1 154 ? 6.138 2.970 -20.740 1.00 96.75 154 GLY A N 1
ATOM 1252 C CA . GLY A 1 154 ? 5.329 4.135 -20.373 1.00 96.75 154 GLY A CA 1
ATOM 1253 C C . GLY A 1 154 ? 3.813 3.937 -20.494 1.00 96.75 154 GLY A C 1
ATOM 1254 O O . GLY A 1 154 ? 3.074 4.872 -20.207 1.00 96.75 154 GLY A O 1
ATOM 1255 N N . ILE A 1 155 ? 3.336 2.744 -20.886 1.00 96.62 155 ILE A N 1
ATOM 1256 C CA . ILE A 1 155 ? 1.898 2.418 -20.930 1.00 96.62 155 ILE A CA 1
ATOM 1257 C C . ILE A 1 155 ? 1.280 2.670 -19.556 1.00 96.62 155 ILE A C 1
ATOM 1259 O O . ILE A 1 155 ? 1.833 2.230 -18.552 1.00 96.62 155 ILE A O 1
ATOM 1263 N N . ASP A 1 156 ? 0.126 3.326 -19.522 1.00 96.44 156 ASP A N 1
ATOM 1264 C CA . ASP A 1 156 ? -0.550 3.773 -18.303 1.00 96.44 156 ASP A CA 1
ATOM 1265 C C . ASP A 1 156 ? -1.976 3.219 -18.156 1.00 96.44 156 ASP A C 1
ATOM 1267 O O . ASP A 1 156 ? -2.777 3.727 -17.374 1.00 96.44 156 ASP A O 1
ATOM 1271 N N . ILE A 1 157 ? -2.283 2.136 -18.877 1.00 96.19 157 ILE A N 1
ATOM 1272 C CA . ILE A 1 157 ? -3.550 1.402 -18.786 1.00 96.19 157 ILE A CA 1
ATOM 1273 C C . ILE A 1 157 ? -3.482 0.469 -17.566 1.00 96.19 157 ILE A C 1
ATOM 1275 O O . ILE A 1 157 ? -2.794 -0.552 -17.648 1.00 96.19 157 ILE A O 1
ATOM 1279 N N . PRO A 1 158 ? -4.179 0.755 -16.445 1.00 91.94 158 PRO A N 1
ATOM 1280 C CA . PRO A 1 158 ? -3.956 0.058 -15.173 1.00 91.94 158 PRO A CA 1
ATOM 1281 C C . PRO A 1 158 ? -4.181 -1.456 -15.217 1.00 91.94 158 PRO A C 1
ATOM 1283 O O . PRO A 1 158 ? -3.493 -2.191 -14.505 1.00 91.94 158 PRO A O 1
ATOM 1286 N N . ASP A 1 159 ? -5.105 -1.912 -16.063 1.00 94.25 159 ASP A N 1
ATOM 1287 C CA . ASP A 1 159 ? -5.441 -3.331 -16.238 1.00 94.25 159 ASP A CA 1
ATOM 1288 C C . ASP A 1 159 ? -4.348 -4.111 -16.982 1.00 94.25 159 ASP A C 1
ATOM 1290 O O . ASP A 1 159 ? -4.285 -5.333 -16.902 1.00 94.25 159 ASP A O 1
ATOM 1294 N N . LEU A 1 160 ? -3.449 -3.408 -17.679 1.00 95.75 160 LEU A N 1
ATOM 1295 C CA . LEU A 1 160 ? -2.294 -3.994 -18.361 1.00 95.75 160 LEU A CA 1
ATOM 1296 C C . LEU A 1 160 ? -1.007 -3.891 -17.536 1.00 95.75 160 LEU A C 1
ATOM 1298 O O . LEU A 1 160 ? 0.058 -4.257 -18.040 1.00 95.75 160 LEU A O 1
ATOM 1302 N N . LEU A 1 161 ? -1.086 -3.373 -16.304 1.00 97.69 161 LEU A N 1
ATOM 1303 C CA . LEU A 1 161 ? 0.060 -3.181 -15.422 1.00 97.69 161 LEU A CA 1
ATOM 1304 C C . LEU A 1 161 ? 0.170 -4.279 -14.368 1.00 97.69 161 LEU A C 1
ATOM 1306 O O . LEU A 1 161 ? -0.776 -4.591 -13.636 1.00 97.69 161 LEU A O 1
ATOM 1310 N N . PHE A 1 162 ? 1.388 -4.787 -14.244 1.00 97.44 162 PHE A N 1
ATOM 1311 C CA . PHE A 1 162 ? 1.803 -5.823 -13.316 1.00 97.44 162 PHE A CA 1
ATOM 1312 C C . PHE A 1 162 ? 2.835 -5.257 -12.349 1.00 97.44 162 PHE A C 1
ATOM 1314 O O . PHE A 1 162 ? 3.679 -4.445 -12.727 1.00 97.44 162 PHE A O 1
ATOM 1321 N N . ALA A 1 163 ? 2.770 -5.701 -11.098 1.00 97.19 163 ALA A N 1
ATOM 1322 C CA . ALA A 1 163 ? 3.812 -5.454 -10.115 1.00 97.19 163 ALA A CA 1
ATOM 1323 C C . ALA A 1 163 ? 4.674 -6.710 -10.007 1.00 97.19 163 ALA A C 1
ATOM 1325 O O . ALA A 1 163 ? 4.305 -7.654 -9.311 1.00 97.19 163 ALA A O 1
ATOM 1326 N N . SER A 1 164 ? 5.795 -6.725 -10.722 1.00 95.69 164 SER A N 1
ATOM 1327 C CA . SER A 1 164 ? 6.744 -7.833 -10.661 1.00 95.69 164 SER A CA 1
ATOM 1328 C C . SER A 1 164 ? 7.705 -7.639 -9.505 1.00 95.69 164 SER A C 1
ATOM 1330 O O . SER A 1 164 ? 8.190 -6.531 -9.266 1.00 95.69 164 SER A O 1
ATOM 1332 N N . HIS A 1 165 ? 8.052 -8.736 -8.842 1.00 94.56 165 HIS A N 1
ATOM 1333 C CA . HIS A 1 165 ? 9.173 -8.766 -7.913 1.00 94.56 165 HIS A CA 1
ATOM 1334 C C . HIS A 1 165 ? 10.504 -8.836 -8.667 1.00 94.56 165 HIS A C 1
ATOM 1336 O O . HIS A 1 165 ? 10.613 -9.540 -9.671 1.00 94.56 165 HIS A O 1
ATOM 1342 N N . ILE A 1 166 ? 11.520 -8.128 -8.174 1.00 94.19 166 ILE A N 1
ATOM 1343 C CA . ILE A 1 166 ? 12.903 -8.235 -8.668 1.00 94.19 166 ILE A CA 1
ATOM 1344 C C . ILE A 1 166 ? 13.555 -9.489 -8.063 1.00 94.19 166 ILE A C 1
ATOM 1346 O O . ILE A 1 166 ? 14.092 -10.337 -8.776 1.00 94.19 166 ILE A O 1
ATOM 1350 N N . ILE A 1 167 ? 13.453 -9.633 -6.742 1.00 92.50 167 ILE A N 1
ATOM 1351 C CA . ILE A 1 167 ? 13.791 -10.824 -5.962 1.00 92.50 167 ILE A CA 1
ATOM 1352 C C . ILE A 1 167 ? 12.501 -11.628 -5.765 1.00 92.50 167 ILE A C 1
ATOM 1354 O O . ILE A 1 167 ? 11.581 -11.114 -5.123 1.00 92.50 167 ILE A O 1
ATOM 1358 N N . PRO A 1 168 ? 12.412 -12.877 -6.265 1.00 90.94 168 PRO A N 1
ATOM 1359 C CA . PRO A 1 168 ? 11.173 -13.649 -6.233 1.00 90.94 168 PRO A CA 1
ATOM 1360 C C . PRO A 1 168 ? 10.582 -13.799 -4.828 1.00 90.94 168 PRO A C 1
ATOM 1362 O O . PRO A 1 168 ? 11.303 -14.058 -3.864 1.00 90.94 168 PRO A O 1
ATOM 1365 N N . TRP A 1 169 ? 9.250 -13.737 -4.739 1.00 88.75 169 TRP A N 1
ATOM 1366 C CA . TRP A 1 169 ? 8.484 -13.832 -3.488 1.00 88.75 169 TRP A CA 1
ATOM 1367 C C . TRP A 1 169 ? 8.877 -15.022 -2.598 1.00 88.75 169 TRP A C 1
ATOM 1369 O O . TRP A 1 169 ? 8.927 -14.914 -1.371 1.00 88.75 169 TRP A O 1
ATOM 1379 N N . ALA A 1 170 ? 9.136 -16.181 -3.206 1.00 89.94 170 ALA A N 1
ATOM 1380 C CA . ALA A 1 170 ? 9.486 -17.402 -2.484 1.00 89.94 170 ALA A CA 1
ATOM 1381 C C . ALA A 1 170 ? 10.933 -17.407 -1.960 1.00 89.94 170 ALA A C 1
ATOM 1383 O O . ALA A 1 170 ? 11.230 -18.145 -1.025 1.00 89.94 170 ALA A O 1
ATOM 1384 N N . SER A 1 171 ? 11.821 -16.597 -2.542 1.00 91.31 171 SER A N 1
ATOM 1385 C CA . SER A 1 171 ? 13.264 -16.665 -2.292 1.00 91.31 171 SER A CA 1
ATOM 1386 C C . SER A 1 171 ? 13.714 -15.867 -1.071 1.00 91.31 171 SER A C 1
ATOM 1388 O O . SER A 1 171 ? 14.715 -16.223 -0.456 1.00 91.31 171 SER A O 1
ATOM 1390 N N . ASN A 1 172 ? 13.016 -14.783 -0.724 1.00 92.00 172 ASN A N 1
ATOM 1391 C CA . ASN A 1 172 ? 13.359 -13.964 0.435 1.00 92.00 172 ASN A CA 1
ATOM 1392 C C . ASN A 1 172 ? 12.106 -13.329 1.044 1.00 92.00 172 ASN A C 1
ATOM 1394 O O . ASN A 1 172 ? 11.469 -12.476 0.429 1.00 92.00 172 ASN A O 1
ATOM 1398 N N . GLU A 1 173 ? 11.771 -13.726 2.271 1.00 91.12 173 GLU A N 1
ATOM 1399 C CA . GLU A 1 173 ? 10.572 -13.240 2.957 1.00 91.12 173 GLU A CA 1
ATOM 1400 C C . GLU A 1 173 ? 10.633 -11.740 3.267 1.00 91.12 173 GLU A C 1
ATOM 1402 O O . GLU A 1 173 ? 9.617 -11.062 3.161 1.00 91.12 173 GLU A O 1
ATOM 1407 N N . GLN A 1 174 ? 11.820 -11.207 3.575 1.00 91.00 174 GLN A N 1
ATOM 1408 C CA . GLN A 1 174 ? 12.005 -9.795 3.938 1.00 91.00 174 GLN A CA 1
ATOM 1409 C C . GLN A 1 174 ? 11.748 -8.847 2.754 1.00 91.00 174 GLN A C 1
ATOM 1411 O O . GLN A 1 174 ? 11.394 -7.684 2.950 1.00 91.00 174 GLN A O 1
ATOM 1416 N N . GLU A 1 175 ? 11.875 -9.361 1.528 1.00 93.44 175 GLU A N 1
ATOM 1417 C CA . GLU A 1 175 ? 11.752 -8.601 0.281 1.00 93.44 175 GLU A CA 1
ATOM 1418 C C . GLU A 1 175 ? 10.345 -8.652 -0.328 1.00 93.44 175 GLU A C 1
ATOM 1420 O O . GLU A 1 175 ? 10.040 -7.904 -1.256 1.00 93.44 175 GLU A O 1
ATOM 1425 N N . ARG A 1 176 ? 9.456 -9.506 0.192 1.00 93.62 176 ARG A N 1
ATOM 1426 C CA . ARG A 1 176 ? 8.104 -9.734 -0.353 1.00 93.62 176 ARG A CA 1
ATOM 1427 C C . ARG A 1 176 ? 7.281 -8.460 -0.494 1.00 93.62 176 ARG A C 1
ATOM 1429 O O . ARG A 1 176 ? 6.566 -8.291 -1.480 1.00 93.62 176 ARG A O 1
ATOM 1436 N N . LEU A 1 177 ? 7.394 -7.583 0.499 1.00 95.44 177 LEU A N 1
ATOM 1437 C CA . LEU A 1 177 ? 6.650 -6.329 0.591 1.00 95.44 177 LEU A CA 1
ATOM 1438 C C . LEU A 1 177 ? 7.569 -5.108 0.625 1.00 95.44 177 LEU A C 1
ATOM 1440 O O . LEU A 1 177 ? 7.124 -4.018 0.980 1.00 95.44 177 LEU A O 1
ATOM 1444 N N . ASN A 1 178 ? 8.850 -5.280 0.286 1.00 95.12 178 ASN A N 1
ATOM 1445 C CA . ASN A 1 178 ? 9.772 -4.163 0.149 1.00 95.12 178 ASN A CA 1
ATOM 1446 C C . ASN A 1 178 ? 9.400 -3.355 -1.108 1.00 95.12 178 ASN A C 1
ATOM 1448 O O . ASN A 1 178 ? 9.502 -3.902 -2.206 1.00 95.12 178 ASN A O 1
ATOM 1452 N N . PRO A 1 179 ? 9.005 -2.071 -0.997 1.00 94.19 179 PRO A N 1
ATOM 1453 C CA . PRO A 1 179 ? 8.636 -1.263 -2.160 1.00 94.19 179 PRO A CA 1
ATOM 1454 C C . PRO A 1 179 ? 9.743 -1.153 -3.220 1.00 94.19 179 PRO A C 1
ATOM 1456 O O . PRO A 1 179 ? 9.436 -1.003 -4.401 1.00 94.19 179 PRO A O 1
ATOM 1459 N N . GLU A 1 180 ? 11.016 -1.253 -2.817 1.00 94.06 180 GLU A N 1
ATOM 1460 C CA . GLU A 1 180 ? 12.173 -1.219 -3.726 1.00 94.06 180 GLU A CA 1
ATOM 1461 C C . GLU A 1 180 ? 12.373 -2.535 -4.492 1.00 94.06 180 GLU A C 1
ATOM 1463 O O . GLU A 1 180 ? 13.023 -2.552 -5.533 1.00 94.06 180 GLU A O 1
ATOM 1468 N N . ASN A 1 181 ? 11.767 -3.630 -4.025 1.00 96.00 181 ASN A N 1
ATOM 1469 C CA . ASN A 1 181 ? 11.803 -4.930 -4.688 1.00 96.00 181 ASN A CA 1
ATOM 1470 C C . ASN A 1 181 ? 10.721 -5.077 -5.780 1.00 96.00 181 ASN A C 1
ATOM 1472 O O . ASN A 1 181 ? 10.483 -6.173 -6.287 1.00 96.00 181 ASN A O 1
ATOM 1476 N N . GLY A 1 182 ? 10.030 -3.993 -6.134 1.00 96.88 182 GLY A N 1
ATOM 1477 C CA . GLY A 1 182 ? 8.936 -4.004 -7.096 1.00 96.88 182 GLY A CA 1
ATOM 1478 C C . GLY A 1 182 ? 9.209 -3.188 -8.355 1.00 96.88 182 GLY A C 1
ATOM 1479 O O . GLY A 1 182 ? 9.712 -2.064 -8.303 1.00 96.88 182 GLY A O 1
ATOM 1480 N N . ILE A 1 183 ? 8.802 -3.728 -9.501 1.00 97.25 183 ILE A N 1
ATOM 1481 C CA . ILE A 1 183 ? 8.836 -3.038 -10.791 1.00 97.25 183 ILE A CA 1
ATOM 1482 C C . ILE A 1 183 ? 7.464 -3.086 -11.467 1.00 97.25 183 ILE A C 1
ATOM 1484 O O . ILE A 1 183 ? 6.828 -4.136 -11.554 1.00 97.25 183 ILE A O 1
ATOM 1488 N N . CYS A 1 184 ? 6.995 -1.928 -11.939 1.00 98.00 184 CYS A N 1
ATOM 1489 C CA . CYS A 1 184 ? 5.741 -1.815 -12.678 1.00 98.00 184 CYS A CA 1
ATOM 1490 C C . CYS A 1 184 ? 5.978 -2.138 -14.160 1.00 98.00 184 CYS A C 1
ATOM 1492 O O . CYS A 1 184 ? 6.651 -1.383 -14.869 1.00 98.00 184 CYS A O 1
ATOM 1494 N N . LEU A 1 185 ? 5.436 -3.250 -14.648 1.00 97.81 185 LEU A N 1
ATOM 1495 C CA . LEU A 1 185 ? 5.635 -3.735 -16.014 1.00 97.81 185 LEU A CA 1
ATOM 1496 C C . LEU A 1 185 ? 4.315 -3.808 -16.777 1.00 97.81 185 LEU A C 1
ATOM 1498 O O . LEU A 1 185 ? 3.263 -4.075 -16.208 1.00 97.81 185 LEU A O 1
ATOM 1502 N N . SER A 1 186 ? 4.374 -3.571 -18.087 1.00 97.00 186 SER A N 1
ATOM 1503 C CA . SER A 1 186 ? 3.256 -3.873 -18.979 1.00 97.00 186 SER A CA 1
ATOM 1504 C C . SER A 1 186 ? 3.120 -5.388 -19.150 1.00 97.00 186 SER A C 1
ATOM 1506 O O . SER A 1 18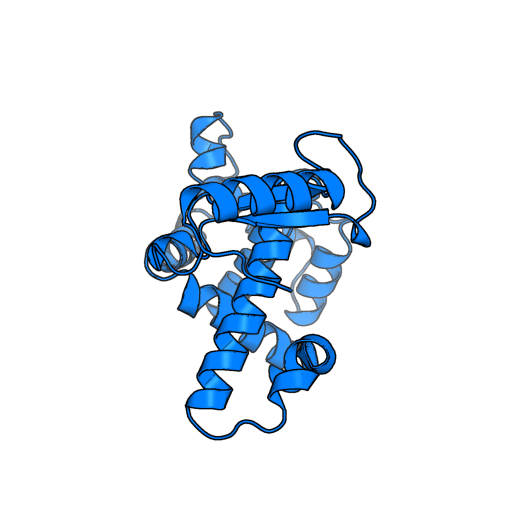6 ? 4.109 -6.106 -19.000 1.00 97.00 186 SER A O 1
ATOM 1508 N N . ALA A 1 187 ? 1.937 -5.866 -19.539 1.00 94.62 187 ALA A N 1
ATOM 1509 C CA . ALA A 1 187 ? 1.673 -7.286 -19.786 1.00 94.62 187 ALA A CA 1
ATOM 1510 C C . ALA A 1 187 ? 2.753 -7.971 -20.644 1.00 94.62 187 ALA A C 1
ATOM 1512 O O . ALA A 1 187 ? 3.276 -9.020 -20.280 1.00 94.62 187 ALA A O 1
ATOM 1513 N N . LEU A 1 188 ? 3.146 -7.349 -21.763 1.00 93.31 188 LEU A N 1
ATOM 1514 C CA . LEU A 1 188 ? 4.160 -7.911 -22.659 1.00 93.31 188 LEU A CA 1
ATOM 1515 C C . LEU A 1 188 ? 5.547 -7.965 -22.002 1.00 93.31 188 LEU A C 1
ATOM 1517 O O . LEU A 1 188 ? 6.266 -8.955 -22.142 1.00 93.31 188 LEU A O 1
ATOM 1521 N N . SER A 1 189 ? 5.926 -6.902 -21.288 1.00 93.75 189 SER A N 1
ATOM 1522 C CA . SER A 1 189 ? 7.198 -6.848 -20.564 1.00 93.75 189 SER A CA 1
ATOM 1523 C C . SER A 1 189 ? 7.257 -7.890 -19.449 1.00 93.75 189 SER A C 1
ATOM 1525 O O . SER A 1 189 ? 8.305 -8.499 -19.253 1.00 93.75 189 SER A O 1
ATOM 1527 N N . GLU A 1 190 ? 6.139 -8.119 -18.760 1.00 93.50 190 GLU A N 1
ATOM 1528 C CA . GLU A 1 190 ? 6.038 -9.114 -17.697 1.00 93.50 190 GLU A CA 1
ATOM 1529 C C . GLU A 1 190 ? 6.156 -10.540 -18.235 1.00 93.50 190 GLU A C 1
ATOM 1531 O O . GLU A 1 190 ? 6.953 -11.327 -17.732 1.00 93.50 190 GLU A O 1
ATOM 1536 N N . ILE A 1 191 ? 5.467 -10.855 -19.334 1.00 91.06 191 ILE A N 1
ATOM 1537 C CA . ILE A 1 191 ? 5.598 -12.158 -20.002 1.00 91.06 191 ILE A CA 1
ATOM 1538 C C . ILE A 1 191 ? 7.058 -12.417 -20.404 1.00 91.06 191 ILE A C 1
ATOM 1540 O O . ILE A 1 191 ? 7.596 -13.504 -20.177 1.00 91.06 191 ILE A O 1
ATOM 1544 N N . ALA A 1 192 ? 7.730 -11.411 -20.971 1.00 90.25 192 ALA A N 1
ATOM 1545 C CA . ALA A 1 192 ? 9.138 -11.523 -21.338 1.00 90.25 192 ALA A CA 1
ATOM 1546 C C . ALA A 1 192 ? 10.054 -11.704 -20.113 1.00 90.25 192 ALA A C 1
ATOM 1548 O O . ALA A 1 192 ? 11.045 -12.437 -20.188 1.00 90.25 192 ALA A O 1
ATOM 1549 N N . ASN A 1 193 ? 9.737 -11.046 -18.994 1.00 86.44 193 ASN A N 1
ATOM 1550 C CA . ASN A 1 193 ? 10.444 -11.199 -17.727 1.00 86.44 193 ASN A CA 1
ATOM 1551 C C . ASN A 1 193 ? 10.293 -12.629 -17.179 1.00 86.44 193 ASN A C 1
ATOM 1553 O O . ASN A 1 193 ? 11.296 -13.313 -16.967 1.00 86.44 193 ASN A O 1
ATOM 1557 N N . ALA A 1 194 ? 9.059 -13.123 -17.066 1.00 86.00 194 ALA A N 1
ATOM 1558 C CA . ALA A 1 194 ? 8.750 -14.470 -16.592 1.00 86.00 194 ALA A CA 1
ATOM 1559 C C . ALA A 1 194 ? 9.435 -15.561 -17.438 1.00 86.00 194 ALA A C 1
ATOM 1561 O O . ALA A 1 194 ? 10.089 -16.451 -16.893 1.00 86.00 194 ALA A O 1
ATOM 1562 N N . ALA A 1 195 ? 9.404 -15.446 -18.772 1.00 84.00 195 ALA A N 1
ATOM 1563 C CA . ALA A 1 195 ? 10.065 -16.396 -19.673 1.00 84.00 195 ALA A CA 1
ATOM 1564 C C . ALA A 1 195 ? 11.594 -16.476 -19.455 1.00 84.00 195 ALA A C 1
ATOM 1566 O O . ALA A 1 195 ? 12.202 -17.552 -19.536 1.00 84.00 195 ALA A O 1
ATOM 1567 N N . LYS A 1 196 ? 12.242 -15.349 -19.130 1.00 80.69 196 LYS A N 1
ATOM 1568 C CA . LYS A 1 196 ? 13.676 -15.321 -18.795 1.00 80.69 196 LYS A CA 1
ATOM 1569 C C . LYS A 1 196 ? 13.969 -15.959 -17.441 1.00 80.69 196 LYS A C 1
ATOM 1571 O O . LYS A 1 196 ? 15.014 -16.585 -17.288 1.00 80.69 196 LYS A O 1
ATOM 1576 N N . VAL A 1 197 ? 13.078 -15.803 -16.465 1.00 76.81 197 VAL A N 1
ATOM 1577 C CA . VAL A 1 197 ? 13.231 -16.435 -15.149 1.00 76.81 197 VAL A CA 1
ATOM 1578 C C . VAL A 1 197 ? 13.077 -17.951 -15.279 1.00 76.81 197 VAL A C 1
ATOM 1580 O O . VAL A 1 197 ? 13.980 -18.678 -14.871 1.00 76.81 197 VAL A O 1
ATOM 1583 N N . SER A 1 198 ? 12.017 -18.428 -15.939 1.00 71.44 198 SER A N 1
ATOM 1584 C CA . SER A 1 198 ? 11.768 -19.860 -16.160 1.00 71.44 198 SER A CA 1
ATOM 1585 C C . SER A 1 198 ? 12.891 -20.568 -16.914 1.00 71.44 198 SER A C 1
ATOM 1587 O O . SER A 1 198 ? 13.278 -21.679 -16.552 1.00 71.44 198 SER A O 1
ATOM 1589 N N . SER A 1 199 ? 13.470 -19.923 -17.931 1.00 68.88 199 SER A N 1
ATOM 1590 C CA . SER A 1 199 ? 14.592 -20.508 -18.682 1.00 68.88 199 SER A CA 1
ATOM 1591 C C . SER A 1 199 ? 15.885 -20.618 -17.861 1.00 68.88 199 SER A C 1
ATOM 1593 O O . SER A 1 199 ? 16.707 -21.484 -18.150 1.00 68.88 199 SER A O 1
ATOM 1595 N N . LYS A 1 200 ? 16.062 -19.799 -16.815 1.00 64.38 200 LYS A N 1
ATOM 1596 C CA . LYS A 1 200 ? 17.206 -19.885 -15.888 1.00 64.38 200 LYS A CA 1
ATOM 1597 C C . LYS A 1 200 ? 16.994 -20.878 -14.748 1.00 64.38 200 LYS A C 1
ATOM 1599 O O . LYS A 1 200 ? 17.967 -21.452 -14.273 1.00 64.38 200 LYS A O 1
ATOM 1604 N N . THR A 1 201 ? 15.758 -21.057 -14.287 1.00 61.44 201 THR A N 1
ATOM 1605 C CA . THR A 1 201 ? 15.436 -21.948 -13.159 1.00 61.44 201 THR A CA 1
ATOM 1606 C C . THR A 1 201 ? 15.084 -23.369 -13.593 1.00 61.44 201 THR A C 1
ATOM 1608 O O . THR A 1 201 ? 14.985 -24.249 -12.743 1.00 61.44 201 THR A O 1
ATOM 1611 N N . GLY A 1 202 ? 14.888 -23.615 -14.894 1.00 50.72 202 GLY A N 1
ATOM 1612 C CA . GLY A 1 202 ? 14.428 -24.909 -15.410 1.00 50.72 202 GLY A CA 1
ATOM 1613 C C . GLY A 1 202 ? 12.967 -25.219 -15.063 1.00 50.72 202 GLY A C 1
ATOM 1614 O O . GLY A 1 202 ? 12.501 -26.329 -15.310 1.00 50.72 202 GLY A O 1
ATOM 1615 N N . VAL A 1 203 ? 12.235 -24.250 -14.503 1.00 49.41 203 VAL A N 1
ATOM 1616 C CA . VAL A 1 203 ? 10.835 -24.389 -14.099 1.00 49.41 203 VAL A CA 1
ATOM 1617 C C . VAL A 1 203 ? 9.970 -23.585 -15.066 1.00 49.41 203 VAL A C 1
ATOM 1619 O O . VAL A 1 203 ? 9.838 -22.365 -14.949 1.00 49.41 203 VAL A O 1
ATOM 1622 N N . PHE A 1 204 ? 9.363 -24.274 -16.032 1.00 42.41 204 PHE A N 1
ATOM 1623 C CA . PHE A 1 204 ? 8.242 -23.742 -16.806 1.00 42.41 204 PHE A CA 1
ATOM 1624 C C . PHE A 1 204 ? 6.990 -23.774 -15.920 1.00 42.41 204 PHE A C 1
ATOM 1626 O O . PHE A 1 204 ? 6.239 -24.745 -15.920 1.00 42.41 204 PHE A O 1
ATOM 1633 N N . GLY A 1 205 ? 6.810 -22.742 -15.096 1.00 38.44 205 GLY A N 1
ATOM 1634 C CA . GLY A 1 205 ? 5.582 -22.539 -14.331 1.00 38.44 205 GLY A CA 1
ATOM 1635 C C . GLY A 1 205 ? 4.516 -21.932 -15.236 1.00 38.44 205 GLY A C 1
ATOM 1636 O O . GLY A 1 205 ? 4.686 -20.819 -15.724 1.00 38.44 205 GLY A O 1
ATOM 1637 N N . VAL A 1 206 ? 3.459 -22.696 -15.501 1.00 32.81 206 VAL A N 1
ATOM 1638 C CA . VAL A 1 206 ? 2.271 -22.271 -16.246 1.00 32.81 206 VAL A CA 1
ATOM 1639 C C . VAL A 1 206 ? 1.289 -21.629 -15.265 1.00 32.81 206 VAL A C 1
ATOM 1641 O O . VAL A 1 206 ? 0.963 -22.275 -14.273 1.00 32.81 206 VAL A O 1
ATOM 1644 N N . ALA A 1 207 ? 0.806 -20.438 -15.641 1.00 32.78 207 ALA A N 1
ATOM 1645 C CA . ALA A 1 207 ? -0.335 -19.674 -15.110 1.00 32.78 207 ALA A CA 1
ATOM 1646 C C . ALA A 1 207 ? -0.236 -19.135 -13.672 1.00 32.78 207 ALA A C 1
ATOM 1648 O O . ALA A 1 207 ? -0.204 -19.929 -12.709 1.00 32.78 207 ALA A O 1
#

Solvent-accessible surface area (backbone atoms only — not comparable to full-atom values): 11622 Å² total; per-residue (Å²): 131,87,76,79,78,82,49,71,66,59,52,40,45,45,47,53,50,44,56,47,43,32,81,94,54,71,44,75,84,30,64,70,49,45,51,52,12,59,66,69,75,48,53,37,64,58,49,34,53,51,34,44,11,43,46,47,64,32,64,75,40,46,76,74,68,47,75,56,46,65,92,43,31,86,72,37,41,63,60,52,52,46,38,76,76,38,41,73,59,50,54,41,49,30,51,40,54,50,20,49,66,70,76,39,49,55,64,65,74,39,37,86,83,42,56,91,55,63,86,51,60,70,70,64,30,56,51,50,53,49,51,51,52,42,52,52,51,40,35,44,28,18,29,17,78,44,72,45,25,16,79,84,79,59,56,58,57,69,93,45,54,42,55,43,59,76,60,51,62,91,78,38,76,83,43,58,66,36,68,88,32,41,42,26,25,35,58,69,58,44,53,56,49,51,54,55,50,24,70,73,70,76,46,84,80,79,133

Nearest PDB structures (foldseek):
  1knz-assembly4_N  TM=2.919E-01  e=5.858E+00  Simian rotavirus A/SA11
  8x61-assembly1_C  TM=2.106E-01  e=9.591E+00  Escherichia coli K-12

Foldseek 3Di:
DPDDDDDPLLLLLLVLVLLLAAPVQLDLVRVSLVVSCVLVVHDSVVSSLSSQLLCCLDPVNVVVVNNTDVPCVVVNNVLVVCCLVCVLVSQLVNLQSVQVSVVHGLCRVCVVQCVVVPPDDDPVSVVVSSLSSLLVSLFSSQCSHVVCAAPPPRDNPNVQKDWDFQQDCVRDVSRNNPNVRTGIHGNVRVVVVVVVVCVVVVDPDDD

Mean predicted aligned error: 5.1 Å

Sequence (207 aa):
MRGDLWTREEMILAFNLYLKLPFGKMHKRTPEIIELANLMGRSVNSVTLRLVNYASCDPYHQNRGVKGMIGGLKQCQPIWDEFANNRDALIFESERILAEKENQTIETKFNELLFDISHLKGETKVREVKTRVNQNVFRQIVLANYNKQCAITGIDIPDLLFASHIIPWASNEQERLNPENGICLSALSEIANAAKVSSKTGVFGVA